Protein AF-A0A8J7Q054-F1 (afdb_monomer)

Solvent-accessible surface area (backbone atoms only — not comparable to full-atom values): 10022 Å² total; per-residue (Å²): 96,58,52,44,29,35,45,22,52,38,44,85,52,68,47,76,46,77,53,94,84,45,80,45,78,41,63,43,74,48,44,64,45,40,31,34,65,43,60,72,59,99,62,83,78,60,90,84,58,41,72,44,66,26,35,58,35,76,89,36,77,47,39,31,37,36,41,43,60,52,35,39,71,56,44,71,35,60,72,84,74,26,55,78,57,48,70,47,77,54,97,89,37,84,35,44,13,26,34,46,33,40,34,40,41,20,31,30,71,65,27,66,85,44,68,38,100,59,85,58,46,75,53,67,49,93,64,24,35,37,44,39,64,75,92,58,96,66,71,97,47,32,35,35,13,35,38,38,35,63,74,52,46,43,44,81,45,74,41,74,95,75,32,24,34,30,32,26,44,75,52,78,76,68,101,79,83,79,132

Foldseek 3Di:
DDWLEAFAFFAQAWDWDAALNDIFIDGGRWQKFKKAKAADDPDADDPPFFIDIATEEQVDDAQKEDEQCCCCVHRVHHQVSFDFLDWDADPNDIWTFTHIWMWTFHADHHHRPHTDPDGTDIFDHPSHYTYHYPPDDDPSHMYRYSVSCVRQQWDWDADVVSNTIIIGHPDDDDPDPDD

Structure (mmCIF, N/CA/C/O backbone):
data_AF-A0A8J7Q054-F1
#
_entry.id   AF-A0A8J7Q054-F1
#
loop_
_atom_site.group_PDB
_atom_site.id
_atom_site.type_symbol
_atom_site.label_atom_id
_atom_site.label_alt_id
_atom_site.label_comp_id
_atom_site.label_asym_id
_atom_site.label_entity_id
_atom_site.label_seq_id
_atom_site.pdbx_PDB_ins_code
_atom_site.Cartn_x
_atom_site.Cartn_y
_atom_site.Cartn_z
_atom_site.occupancy
_atom_site.B_iso_or_equiv
_atom_site.auth_seq_id
_atom_site.auth_comp_id
_atom_site.auth_asym_id
_atom_site.auth_atom_id
_atom_site.pdbx_PDB_model_num
ATOM 1 N N . MET A 1 1 ? -19.359 1.187 -6.093 1.00 76.81 1 MET A N 1
ATOM 2 C CA . MET A 1 1 ? -17.954 1.517 -6.425 1.00 76.81 1 MET A CA 1
ATOM 3 C C . MET A 1 1 ? -17.058 0.592 -5.623 1.00 76.81 1 MET A C 1
ATOM 5 O O . MET A 1 1 ? -17.384 0.395 -4.453 1.00 76.81 1 MET A O 1
ATOM 9 N N . PRO A 1 2 ? -16.015 -0.006 -6.220 1.00 85.81 2 PRO A N 1
ATOM 10 C CA . PRO A 1 2 ? -15.066 -0.837 -5.487 1.00 85.81 2 PRO A CA 1
ATOM 11 C C . PRO A 1 2 ? -14.531 -0.137 -4.233 1.00 85.81 2 PRO A C 1
ATOM 13 O O . PRO A 1 2 ? -14.074 1.006 -4.293 1.00 85.81 2 PRO A O 1
ATOM 16 N N . ARG A 1 3 ? -14.629 -0.825 -3.094 1.00 93.81 3 ARG A N 1
ATOM 17 C CA . ARG A 1 3 ? -14.007 -0.427 -1.829 1.00 93.81 3 ARG A CA 1
ATOM 18 C C . ARG A 1 3 ? -12.746 -1.257 -1.658 1.00 93.81 3 ARG A C 1
ATOM 20 O O . ARG A 1 3 ? -12.824 -2.482 -1.661 1.00 93.81 3 ARG A O 1
ATOM 27 N N . LEU A 1 4 ? -11.620 -0.569 -1.548 1.00 95.62 4 LEU A N 1
ATOM 28 C CA . LEU A 1 4 ? -10.307 -1.146 -1.280 1.00 95.62 4 LEU A CA 1
ATOM 29 C C . LEU A 1 4 ? -10.095 -1.269 0.230 1.00 95.62 4 LEU A C 1
ATOM 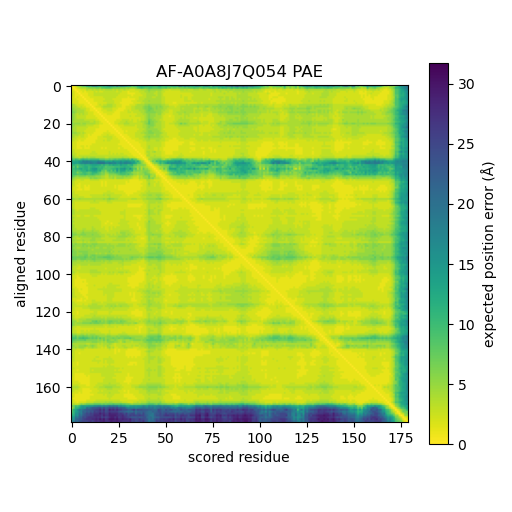31 O O . LEU A 1 4 ? -9.598 -2.276 0.707 1.00 95.62 4 LEU A O 1
ATOM 35 N N . LEU A 1 5 ? -10.553 -0.262 0.974 1.00 96.94 5 LEU A N 1
ATOM 36 C CA . LEU A 1 5 ? -10.745 -0.332 2.415 1.00 96.94 5 LEU A CA 1
ATOM 37 C C . LEU A 1 5 ? -12.220 -0.076 2.712 1.00 96.94 5 LEU A C 1
ATOM 39 O O . LEU A 1 5 ? -12.771 0.935 2.274 1.00 96.94 5 LEU A O 1
ATOM 43 N N . ASP A 1 6 ? -12.863 -0.982 3.433 1.00 97.19 6 ASP A N 1
ATOM 44 C CA . ASP A 1 6 ? -14.223 -0.858 3.940 1.00 97.19 6 ASP A CA 1
ATOM 45 C C . ASP A 1 6 ? -14.162 -0.835 5.462 1.00 97.19 6 ASP A C 1
ATOM 47 O O . ASP A 1 6 ? -13.944 -1.870 6.095 1.00 97.19 6 ASP A O 1
ATOM 51 N N . ARG A 1 7 ? -14.297 0.367 6.032 1.00 97.69 7 ARG A N 1
ATOM 52 C CA . ARG A 1 7 ? -14.301 0.582 7.486 1.00 97.69 7 ARG A CA 1
ATOM 53 C C . ARG A 1 7 ? -13.120 -0.102 8.186 1.00 97.69 7 ARG A C 1
ATOM 55 O O . ARG A 1 7 ? -13.279 -0.732 9.219 1.00 97.69 7 ARG A O 1
ATOM 62 N N . THR A 1 8 ? -11.927 -0.026 7.599 1.00 97.81 8 THR A N 1
ATOM 63 C CA . THR A 1 8 ? -10.715 -0.593 8.198 1.00 97.81 8 THR A CA 1
ATOM 64 C C . THR A 1 8 ? -10.431 0.105 9.529 1.00 97.81 8 THR A C 1
ATOM 66 O O . THR A 1 8 ? -10.366 1.339 9.542 1.00 97.81 8 THR A O 1
ATOM 69 N N . PRO A 1 9 ? -10.236 -0.640 10.630 1.00 97.56 9 PRO A N 1
ATOM 70 C CA . PRO A 1 9 ? -9.982 -0.046 11.936 1.00 97.56 9 PRO A CA 1
ATOM 71 C C . PRO A 1 9 ? -8.600 0.618 11.994 1.00 97.56 9 PRO A C 1
ATOM 73 O O . PRO A 1 9 ? -7.614 0.093 11.471 1.00 97.56 9 PRO A O 1
ATOM 76 N N . ILE A 1 10 ? -8.531 1.765 12.670 1.00 97.50 10 ILE A N 1
ATOM 77 C CA . ILE A 1 10 ? -7.316 2.536 12.936 1.00 97.50 10 ILE A CA 1
ATOM 78 C C . ILE A 1 10 ? -6.916 2.300 14.404 1.00 97.50 10 ILE A C 1
ATOM 80 O O . ILE A 1 10 ? -7.542 2.863 15.311 1.00 97.50 10 ILE A O 1
ATOM 84 N N . PRO A 1 11 ? -5.871 1.499 14.676 1.00 94.56 11 PRO A N 1
ATOM 85 C CA . PRO A 1 11 ? -5.532 1.084 16.034 1.00 94.56 11 PRO A CA 1
ATOM 86 C C . PRO A 1 11 ? -5.110 2.272 16.911 1.00 94.56 11 PRO A C 1
ATOM 88 O O . PRO A 1 11 ? -4.409 3.175 16.451 1.00 94.56 11 PRO A O 1
ATOM 91 N N . GLU A 1 12 ? -5.545 2.280 18.172 1.00 95.44 12 GLU A N 1
ATOM 92 C CA . GLU A 1 12 ? -5.171 3.289 19.184 1.00 95.44 12 GLU A CA 1
ATOM 93 C C . GLU A 1 12 ? -3.812 3.024 19.822 1.00 95.44 12 GLU A C 1
ATOM 95 O O . GLU A 1 12 ? -3.127 3.946 20.254 1.00 95.44 12 GLU A O 1
ATOM 100 N N . SER A 1 13 ? -3.409 1.760 19.856 1.00 96.50 13 SER A N 1
ATOM 101 C CA . SER A 1 13 ? -2.169 1.299 20.458 1.00 96.50 13 SER A CA 1
ATOM 102 C C . SER A 1 13 ? -1.261 0.662 19.409 1.00 96.50 13 SER A C 1
ATOM 104 O O . SER A 1 13 ? -1.669 0.356 18.282 1.00 96.50 13 SER A O 1
ATOM 106 N N . SER A 1 14 ? 0.013 0.473 19.761 1.00 95.38 14 SER A N 1
ATOM 107 C CA . SER A 1 14 ? 0.894 -0.325 18.914 1.00 95.38 14 SER A CA 1
ATOM 108 C C . SER A 1 14 ? 0.388 -1.759 18.839 1.00 95.38 14 SER A C 1
ATOM 110 O O . SER A 1 14 ? 0.015 -2.333 19.857 1.00 95.38 14 SER A O 1
ATOM 112 N N . SER A 1 15 ? 0.447 -2.346 17.652 1.00 95.06 15 SER A N 1
ATOM 113 C CA . SER A 1 15 ? 0.059 -3.737 17.410 1.00 95.06 15 SER A CA 1
ATOM 114 C C . SER A 1 15 ? 1.135 -4.443 16.592 1.00 95.06 15 SER A C 1
ATOM 116 O O . SER A 1 15 ? 2.154 -3.842 16.248 1.00 95.06 15 SER A O 1
ATOM 118 N N . GLU A 1 16 ? 0.932 -5.718 16.288 1.00 95.75 16 GLU A N 1
ATOM 119 C CA . GLU A 1 16 ? 1.826 -6.494 15.433 1.00 95.75 16 GLU A CA 1
ATOM 120 C C . GLU A 1 16 ? 1.079 -7.033 14.216 1.00 95.75 16 GLU A C 1
ATOM 122 O O . GLU A 1 16 ? -0.142 -7.215 14.236 1.00 95.75 16 GLU A O 1
ATOM 127 N N . ILE A 1 17 ? 1.841 -7.286 13.158 1.00 94.75 17 ILE A N 1
ATOM 128 C CA . ILE A 1 17 ? 1.429 -8.056 11.991 1.00 94.75 17 ILE A CA 1
ATOM 129 C C . ILE A 1 17 ? 2.549 -9.032 11.631 1.00 94.75 17 ILE A C 1
ATOM 131 O O . ILE A 1 17 ? 3.726 -8.724 11.821 1.00 94.75 17 ILE A O 1
ATOM 135 N N . VAL A 1 18 ? 2.187 -10.210 11.127 1.00 93.81 18 VAL A N 1
ATOM 136 C CA . VAL A 1 18 ? 3.152 -11.213 10.667 1.00 93.81 18 VAL A CA 1
ATOM 137 C C . VAL A 1 18 ? 3.169 -11.224 9.146 1.00 93.81 18 VAL A C 1
ATOM 139 O O . VAL A 1 18 ? 2.133 -11.424 8.514 1.00 93.81 18 VAL A O 1
ATOM 142 N N . VAL A 1 19 ? 4.346 -11.035 8.555 1.00 92.62 19 VAL A N 1
ATOM 143 C CA . VAL A 1 19 ? 4.556 -11.058 7.104 1.00 92.62 19 VAL A CA 1
ATOM 144 C C . VAL A 1 19 ? 5.650 -12.070 6.816 1.00 92.62 19 VAL A C 1
ATOM 146 O O . VAL A 1 19 ? 6.785 -11.873 7.225 1.00 92.62 19 VAL A O 1
ATOM 149 N N . ARG A 1 20 ? 5.323 -13.183 6.147 1.00 90.00 20 ARG A N 1
ATOM 150 C CA . ARG A 1 20 ? 6.309 -14.239 5.818 1.00 90.00 20 ARG A CA 1
ATOM 151 C C . ARG A 1 20 ? 7.116 -14.736 7.040 1.00 90.00 20 ARG A C 1
ATOM 153 O O . ARG A 1 20 ? 8.288 -15.061 6.919 1.00 90.00 20 ARG A O 1
ATOM 160 N N . GLY A 1 21 ? 6.491 -14.784 8.219 1.00 90.56 21 GLY A N 1
ATOM 161 C CA . GLY A 1 21 ? 7.145 -15.176 9.477 1.00 90.56 21 GLY A CA 1
ATOM 162 C C . GLY A 1 21 ? 7.883 -14.042 10.203 1.00 90.56 21 GLY A C 1
ATOM 163 O O . GLY A 1 21 ? 8.245 -14.205 11.364 1.00 90.56 21 GLY A O 1
ATOM 164 N N . GLU A 1 22 ? 8.045 -12.873 9.582 1.00 93.25 22 GLU A N 1
ATOM 165 C CA . GLU A 1 22 ? 8.582 -11.674 10.225 1.00 93.25 22 GLU A CA 1
ATOM 166 C C . GLU A 1 22 ? 7.488 -10.972 11.043 1.00 93.25 22 GLU A C 1
ATOM 168 O O . GLU A 1 22 ? 6.417 -10.655 10.519 1.00 93.25 22 GLU A O 1
ATOM 173 N N . ARG A 1 23 ? 7.751 -10.704 12.328 1.00 95.12 23 ARG A N 1
ATOM 174 C CA . ARG A 1 23 ? 6.861 -9.908 13.188 1.00 95.12 23 ARG A CA 1
ATOM 175 C C . ARG A 1 23 ? 7.190 -8.431 13.028 1.00 95.12 23 ARG A C 1
ATOM 177 O O . ARG A 1 23 ? 8.252 -7.970 13.441 1.00 95.12 23 ARG A O 1
ATOM 184 N N . VAL A 1 24 ? 6.253 -7.675 12.472 1.00 95.31 24 VAL A N 1
ATOM 185 C CA . VAL A 1 24 ? 6.397 -6.237 12.262 1.00 95.31 24 VAL A CA 1
ATOM 186 C C . VAL A 1 24 ? 5.515 -5.488 13.250 1.00 95.31 24 VAL A C 1
ATOM 188 O O . VAL A 1 24 ? 4.289 -5.587 13.223 1.00 95.31 24 VAL A O 1
ATOM 191 N N . ARG A 1 25 ? 6.139 -4.693 14.122 1.00 95.56 25 ARG A N 1
ATOM 192 C CA . ARG A 1 25 ? 5.412 -3.821 15.050 1.00 95.56 25 ARG A CA 1
ATOM 193 C C . ARG A 1 25 ? 4.905 -2.569 14.337 1.00 95.56 25 ARG A C 1
ATOM 195 O O . ARG A 1 25 ? 5.701 -1.774 13.827 1.00 95.56 25 ARG A O 1
ATOM 202 N N . LEU A 1 26 ? 3.594 -2.386 14.397 1.00 94.75 26 LEU A N 1
ATOM 203 C CA . LEU A 1 26 ? 2.831 -1.254 13.891 1.00 94.75 26 LEU A CA 1
ATOM 204 C C . LEU A 1 26 ? 2.707 -0.178 14.966 1.00 94.75 26 LEU A C 1
ATOM 206 O O . LEU A 1 26 ? 2.541 -0.477 16.153 1.00 94.75 26 LEU A O 1
ATOM 210 N N . ARG A 1 27 ? 2.780 1.087 14.554 1.00 95.75 27 ARG A N 1
ATOM 211 C CA . ARG A 1 27 ? 2.494 2.216 15.445 1.00 95.75 27 ARG A CA 1
ATOM 212 C C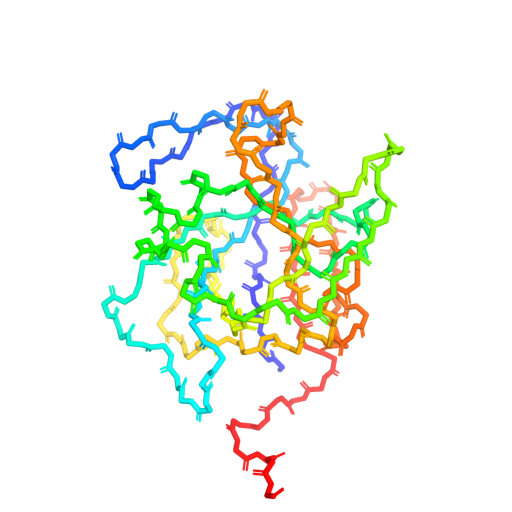 . ARG A 1 27 ? 0.981 2.440 15.508 1.00 95.75 27 ARG A C 1
ATOM 214 O O . ARG A 1 27 ? 0.240 2.012 14.623 1.00 95.75 27 ARG A O 1
ATOM 221 N N . ALA A 1 28 ? 0.533 3.121 16.556 1.00 96.50 28 ALA A N 1
ATOM 222 C CA . ALA A 1 28 ? -0.836 3.617 16.630 1.00 96.50 28 ALA A CA 1
ATOM 223 C C . ALA A 1 28 ? -1.141 4.574 15.462 1.00 96.50 28 ALA A C 1
ATOM 225 O O . ALA A 1 28 ? -0.229 5.159 14.873 1.00 96.50 28 ALA A O 1
ATOM 226 N N . ASN A 1 29 ? -2.427 4.771 15.167 1.00 96.75 29 ASN A N 1
ATOM 227 C CA . ASN A 1 29 ? -2.933 5.742 14.189 1.00 96.75 29 ASN A CA 1
ATOM 228 C C . ASN A 1 29 ? -2.501 5.501 12.729 1.00 96.75 29 ASN A C 1
ATOM 230 O O . ASN A 1 29 ? -2.595 6.408 11.906 1.00 96.75 29 ASN A O 1
ATOM 234 N N . GLN A 1 30 ? -2.052 4.292 12.383 1.00 96.94 30 GLN A N 1
ATOM 235 C CA . GLN A 1 30 ? -1.688 3.938 11.009 1.00 96.94 30 GLN A CA 1
ATOM 236 C C . GLN A 1 30 ? -2.853 3.245 10.298 1.00 96.94 30 GLN A C 1
ATOM 238 O O . GLN A 1 30 ? -3.388 2.253 10.794 1.00 96.94 30 GLN A O 1
ATOM 243 N N . ILE A 1 31 ? -3.221 3.744 9.117 1.00 98.12 31 ILE A N 1
ATOM 244 C CA . ILE A 1 31 ? -4.148 3.056 8.214 1.00 98.12 31 ILE A CA 1
ATOM 245 C C . ILE A 1 31 ? -3.336 2.025 7.434 1.00 98.12 31 ILE A C 1
ATOM 247 O O .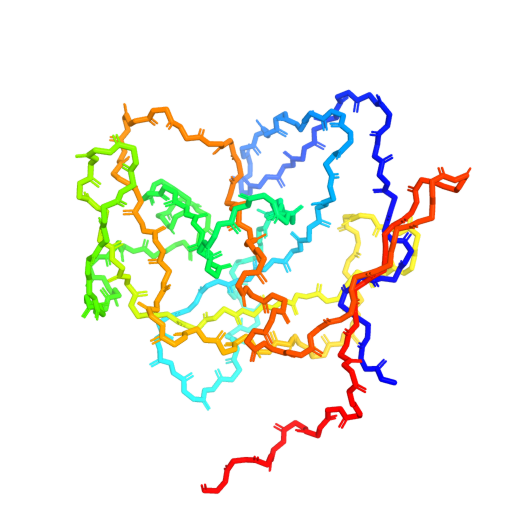 ILE A 1 31 ? -2.407 2.387 6.713 1.00 98.12 31 ILE A O 1
ATOM 251 N N . ILE A 1 32 ? -3.680 0.749 7.584 1.00 98.06 32 ILE A N 1
ATOM 252 C CA . ILE A 1 32 ? -2.992 -0.355 6.913 1.00 98.06 32 ILE A CA 1
ATOM 253 C C . ILE A 1 32 ? -3.858 -0.876 5.771 1.00 98.06 32 ILE A C 1
ATOM 255 O O . ILE A 1 32 ? -5.058 -1.082 5.938 1.00 98.06 32 ILE A O 1
ATOM 259 N N . LEU A 1 33 ? -3.233 -1.113 4.622 1.00 97.94 33 LEU A N 1
ATOM 260 C CA . LEU A 1 33 ? -3.825 -1.809 3.483 1.00 97.94 33 LEU A CA 1
ATOM 261 C C . LEU A 1 33 ? -2.915 -2.944 3.033 1.00 97.94 33 LEU A C 1
ATOM 263 O O . LEU A 1 33 ? -1.729 -2.953 3.349 1.00 97.94 33 LEU A O 1
ATOM 267 N N . TRP A 1 34 ? -3.464 -3.888 2.278 1.00 98.00 34 TRP A N 1
ATOM 268 C CA . TRP A 1 34 ? -2.710 -5.020 1.752 1.00 98.00 34 TRP A CA 1
ATOM 269 C C . TRP A 1 34 ? -2.497 -4.870 0.259 1.00 98.00 34 TRP A C 1
ATOM 271 O O . TRP A 1 34 ? -3.430 -4.558 -0.484 1.00 98.00 34 TRP A O 1
ATOM 281 N N . LEU A 1 35 ? -1.270 -5.122 -0.181 1.00 97.62 35 LEU A N 1
ATOM 282 C CA . LEU A 1 35 ? -0.911 -5.040 -1.584 1.00 97.62 35 LEU A CA 1
ATOM 283 C C . LEU A 1 35 ? 0.026 -6.168 -2.017 1.00 97.62 35 LEU A C 1
ATOM 285 O O . LEU A 1 35 ? 0.611 -6.872 -1.197 1.00 97.62 35 LEU A O 1
ATOM 289 N N . THR A 1 36 ? 0.169 -6.316 -3.328 1.00 96.75 36 THR A N 1
ATOM 290 C CA . THR A 1 36 ? 1.222 -7.103 -3.976 1.00 96.75 36 THR A CA 1
ATOM 291 C C . THR A 1 36 ? 1.915 -6.218 -5.004 1.00 96.75 36 THR A C 1
ATOM 293 O O . THR A 1 36 ? 1.278 -5.368 -5.632 1.00 96.75 36 THR A O 1
ATOM 296 N N . ILE A 1 37 ? 3.212 -6.443 -5.202 1.00 95.06 37 ILE A N 1
ATOM 297 C CA . ILE A 1 37 ? 3.997 -5.840 -6.280 1.00 95.06 37 ILE A CA 1
ATOM 298 C C . ILE A 1 37 ? 4.371 -6.941 -7.266 1.00 95.06 37 ILE A C 1
ATOM 300 O O . ILE A 1 37 ? 4.739 -8.042 -6.869 1.00 95.06 37 ILE A O 1
ATOM 304 N N . THR A 1 38 ? 4.274 -6.632 -8.550 1.00 93.12 38 THR A N 1
ATOM 305 C CA . THR A 1 38 ? 4.663 -7.514 -9.654 1.00 93.12 38 THR A CA 1
ATOM 306 C C . THR A 1 38 ? 5.506 -6.731 -10.660 1.00 93.12 38 THR A C 1
ATOM 308 O O . THR A 1 38 ? 5.369 -5.501 -10.727 1.00 93.12 38 THR A O 1
ATOM 311 N N . PRO A 1 39 ? 6.349 -7.400 -11.468 1.00 91.44 39 PRO A N 1
ATOM 312 C CA . PRO A 1 39 ? 6.905 -6.790 -12.671 1.00 91.44 39 PRO A CA 1
ATOM 313 C C . PRO A 1 39 ? 5.799 -6.163 -13.523 1.00 91.44 39 PRO A C 1
ATOM 315 O O . PRO A 1 39 ? 4.640 -6.576 -13.453 1.00 91.44 39 PRO A O 1
ATOM 318 N N . ARG A 1 40 ? 6.136 -5.136 -14.306 1.00 83.31 40 ARG A N 1
ATOM 319 C CA . ARG A 1 40 ? 5.159 -4.444 -15.153 1.00 83.31 40 ARG A CA 1
ATOM 320 C C . ARG A 1 40 ? 4.623 -5.404 -16.221 1.00 83.31 40 ARG A C 1
ATOM 322 O O . ARG A 1 40 ? 5.277 -5.636 -17.229 1.00 83.31 40 ARG A O 1
ATOM 329 N N . LEU A 1 41 ? 3.442 -5.957 -15.964 1.00 77.00 41 LEU A N 1
ATOM 330 C CA . LEU A 1 41 ? 2.729 -6.897 -16.823 1.00 77.00 41 LEU A CA 1
ATOM 331 C C . LEU A 1 41 ? 1.267 -6.459 -16.929 1.00 77.00 41 LEU A C 1
ATOM 333 O O . LEU A 1 41 ? 0.695 -5.960 -15.959 1.00 77.00 41 LEU A O 1
ATOM 337 N N . ASP A 1 42 ? 0.642 -6.706 -18.078 1.00 65.88 42 ASP A N 1
ATOM 338 C CA . ASP A 1 42 ? -0.781 -6.414 -18.314 1.00 65.88 42 ASP A CA 1
ATOM 339 C C . ASP A 1 42 ? -1.703 -7.574 -17.931 1.00 65.88 42 ASP A C 1
ATOM 341 O O . ASP A 1 42 ? -2.754 -7.794 -18.526 1.00 65.88 42 ASP A O 1
ATOM 345 N N . ARG A 1 43 ? -1.309 -8.345 -16.913 1.00 78.25 43 ARG A N 1
ATOM 346 C CA . ARG A 1 43 ? -2.079 -9.485 -16.410 1.00 78.25 43 ARG A CA 1
ATOM 347 C C . ARG A 1 43 ? -2.309 -9.355 -14.906 1.00 78.25 43 ARG A C 1
ATOM 349 O O . ARG A 1 43 ? -1.436 -8.819 -14.222 1.00 78.25 43 ARG A O 1
ATOM 356 N N . PRO A 1 44 ? -3.447 -9.856 -14.384 1.00 77.19 44 PRO A N 1
ATOM 357 C CA . PRO A 1 44 ? -3.678 -9.970 -12.948 1.00 77.19 44 PRO A CA 1
ATOM 358 C C . PRO A 1 44 ? -2.509 -10.668 -12.239 1.00 77.19 44 PRO A C 1
ATOM 360 O O . PRO A 1 44 ? -1.820 -11.489 -12.856 1.00 77.19 44 PRO A O 1
ATOM 363 N N . PRO A 1 45 ? -2.279 -10.375 -10.948 1.00 81.19 45 PRO A N 1
ATOM 364 C CA . PRO A 1 45 ? -1.200 -11.012 -10.219 1.00 81.19 45 PRO A CA 1
ATOM 365 C C . PRO A 1 45 ? -1.481 -12.513 -10.132 1.00 81.19 45 PRO A C 1
ATOM 367 O O . PRO A 1 45 ? -2.631 -12.931 -9.973 1.00 81.19 45 PRO A O 1
ATOM 370 N N . ASN A 1 46 ? -0.424 -13.324 -10.212 1.00 78.88 46 ASN A N 1
ATOM 371 C CA . ASN A 1 46 ? -0.517 -14.748 -9.901 1.00 78.88 46 ASN A CA 1
ATOM 372 C C . ASN A 1 46 ? -1.207 -14.901 -8.526 1.00 78.88 46 ASN A C 1
ATOM 374 O O . ASN A 1 46 ? -0.793 -14.211 -7.593 1.00 78.88 46 ASN A O 1
ATOM 378 N N . PRO A 1 47 ? -2.222 -15.769 -8.356 1.00 78.12 47 PRO A N 1
ATOM 379 C CA . PRO A 1 47 ? -2.839 -16.018 -7.051 1.00 78.12 47 PRO A CA 1
ATOM 380 C C . PRO A 1 47 ? -1.839 -16.384 -5.940 1.00 78.12 47 PRO A C 1
ATOM 382 O O . PRO A 1 47 ? -2.103 -16.106 -4.773 1.00 78.12 47 PRO A O 1
ATOM 385 N N . ALA A 1 48 ? -0.685 -16.957 -6.302 1.00 79.25 48 ALA A N 1
ATOM 386 C CA . ALA A 1 48 ? 0.425 -17.267 -5.400 1.00 79.25 48 ALA A CA 1
ATOM 387 C C . ALA A 1 48 ? 1.323 -16.060 -5.057 1.00 79.25 48 ALA A C 1
ATOM 389 O O . ALA A 1 48 ? 2.236 -16.182 -4.239 1.00 79.25 48 ALA A O 1
ATOM 390 N N . ALA A 1 49 ? 1.109 -14.901 -5.685 1.00 85.19 49 ALA A N 1
ATOM 391 C CA . ALA A 1 49 ? 1.882 -13.702 -5.410 1.00 85.19 49 ALA A CA 1
ATOM 392 C C . ALA A 1 49 ? 1.626 -13.226 -3.978 1.00 85.19 49 ALA A C 1
ATOM 394 O O . ALA A 1 49 ? 0.494 -13.180 -3.487 1.00 85.19 49 ALA A O 1
ATOM 395 N N . VAL A 1 50 ? 2.709 -12.876 -3.294 1.00 89.88 50 VAL A N 1
ATOM 396 C CA . VAL A 1 50 ? 2.651 -12.632 -1.857 1.00 89.88 50 VAL A CA 1
ATOM 397 C C . VAL A 1 50 ? 2.027 -11.275 -1.593 1.00 89.88 50 VAL A C 1
ATOM 399 O O . VAL A 1 50 ? 2.362 -10.264 -2.217 1.00 89.88 50 VAL A O 1
ATOM 402 N N . ARG A 1 51 ? 1.088 -11.272 -0.654 1.00 95.31 51 ARG A N 1
ATOM 403 C CA . ARG A 1 51 ? 0.412 -10.076 -0.168 1.00 95.31 51 ARG A CA 1
ATOM 404 C C . ARG A 1 51 ? 1.131 -9.610 1.082 1.00 95.31 51 ARG A C 1
ATOM 406 O O . ARG A 1 51 ? 1.453 -10.423 1.947 1.00 95.31 51 ARG A O 1
ATOM 413 N N . PHE A 1 52 ? 1.362 -8.315 1.189 1.00 97.19 52 PHE A N 1
ATOM 414 C CA . PHE A 1 52 ? 1.993 -7.723 2.357 1.00 97.19 52 PHE A CA 1
ATOM 415 C C . PHE A 1 52 ? 1.363 -6.368 2.695 1.00 97.19 52 PHE A C 1
ATOM 417 O O . PHE A 1 52 ? 0.786 -5.712 1.820 1.00 97.19 52 PHE A O 1
ATOM 424 N N . PRO A 1 53 ? 1.427 -5.961 3.971 1.00 97.75 53 PRO A N 1
ATOM 425 C CA . PRO A 1 53 ? 0.851 -4.711 4.429 1.00 97.75 53 PRO A CA 1
ATOM 426 C C . PRO A 1 53 ? 1.680 -3.502 3.983 1.00 97.75 53 PRO A C 1
ATOM 428 O O . PRO A 1 53 ? 2.909 -3.551 3.906 1.00 97.75 53 PRO A O 1
ATOM 431 N N . ALA A 1 54 ? 0.992 -2.390 3.764 1.00 98.38 54 ALA A N 1
ATOM 432 C CA . ALA A 1 54 ? 1.558 -1.068 3.555 1.00 98.38 54 ALA A CA 1
ATOM 433 C C . ALA A 1 54 ? 0.784 -0.034 4.382 1.00 98.38 54 ALA A C 1
ATOM 435 O O . ALA A 1 54 ? -0.410 -0.196 4.647 1.00 98.38 54 ALA A O 1
ATOM 436 N N . ILE A 1 55 ? 1.466 1.037 4.779 1.00 98.38 55 ILE A N 1
ATOM 437 C CA . ILE A 1 55 ? 0.853 2.200 5.423 1.00 98.38 55 ILE A CA 1
ATOM 438 C C . ILE A 1 55 ? 0.259 3.088 4.332 1.00 98.38 55 ILE A C 1
ATOM 440 O O . ILE A 1 55 ? 0.941 3.391 3.357 1.00 98.38 55 ILE A O 1
ATOM 444 N N . LEU A 1 56 ? -0.978 3.543 4.506 1.00 98.50 56 LEU A N 1
ATOM 445 C CA . LEU A 1 56 ? -1.530 4.650 3.732 1.00 98.50 56 LEU A CA 1
ATOM 446 C C . LEU A 1 56 ? -1.168 5.971 4.420 1.00 98.50 56 LEU A C 1
ATOM 448 O O . LEU A 1 56 ? -1.651 6.237 5.520 1.00 98.50 56 LEU A O 1
ATOM 452 N N . ASP A 1 57 ? -0.333 6.786 3.777 1.00 97.88 57 ASP A N 1
ATOM 453 C CA . ASP A 1 57 ? 0.173 8.044 4.335 1.00 97.88 57 ASP A CA 1
ATOM 454 C C . ASP A 1 57 ? -0.009 9.198 3.343 1.00 97.88 57 ASP A C 1
ATOM 456 O O . ASP A 1 57 ? 0.720 9.335 2.361 1.00 97.88 57 ASP A O 1
ATOM 460 N N . THR A 1 58 ? -0.976 10.074 3.612 1.00 97.31 58 THR A N 1
ATOM 461 C CA . THR A 1 58 ? -1.235 11.250 2.772 1.00 97.31 58 THR A CA 1
ATOM 462 C C . THR A 1 58 ? -0.154 12.329 2.883 1.00 97.31 58 THR A C 1
ATOM 464 O O . THR A 1 58 ? -0.169 13.270 2.096 1.00 97.31 58 THR A O 1
ATOM 467 N N . GLY A 1 59 ? 0.777 12.221 3.835 1.00 96.81 59 GLY A N 1
ATOM 468 C CA . GLY A 1 59 ? 1.966 13.070 3.920 1.00 96.81 59 GLY A CA 1
ATOM 469 C C . GLY A 1 59 ? 3.112 12.608 3.014 1.00 96.81 59 GLY A C 1
ATOM 470 O O . GLY A 1 59 ? 4.072 13.352 2.819 1.00 96.81 59 GLY A O 1
ATOM 471 N N . HIS A 1 60 ? 3.030 11.404 2.438 1.00 96.25 60 HIS A N 1
ATOM 472 C CA . HIS A 1 60 ? 4.051 10.870 1.543 1.00 96.25 60 HIS A CA 1
ATOM 473 C C . HIS A 1 60 ? 3.725 11.173 0.072 1.00 96.25 60 HIS A C 1
ATOM 475 O O . HIS A 1 60 ? 2.600 10.967 -0.382 1.00 96.25 60 HIS A O 1
ATOM 481 N N . THR A 1 61 ? 4.699 11.661 -0.699 1.00 93.75 61 THR A N 1
ATOM 482 C CA . THR A 1 61 ? 4.463 12.207 -2.051 1.00 93.75 61 THR A CA 1
ATOM 483 C C . THR A 1 61 ? 4.623 11.194 -3.184 1.00 93.75 61 THR A C 1
ATOM 485 O O . THR A 1 61 ? 4.142 11.451 -4.286 1.00 93.75 61 THR A O 1
ATOM 488 N N . HIS A 1 62 ? 5.255 10.041 -2.951 1.00 94.94 62 HIS A N 1
ATOM 489 C CA . HIS A 1 62 ? 5.367 8.979 -3.956 1.00 94.94 62 HIS A CA 1
ATOM 490 C C . HIS A 1 62 ? 4.110 8.106 -4.007 1.00 94.94 62 HIS A C 1
ATOM 492 O O . HIS A 1 62 ? 3.392 7.974 -3.019 1.00 94.94 62 HIS A O 1
ATOM 498 N N . THR A 1 63 ? 3.848 7.467 -5.151 1.00 96.75 63 THR A N 1
ATOM 499 C CA . THR A 1 63 ? 2.748 6.494 -5.277 1.00 96.75 63 THR A CA 1
ATOM 500 C C . THR A 1 63 ? 2.975 5.326 -4.322 1.00 96.75 63 THR A C 1
ATOM 502 O O . THR A 1 63 ? 2.114 5.007 -3.506 1.00 96.75 63 THR A O 1
ATOM 505 N N . LEU A 1 64 ? 4.172 4.743 -4.360 1.00 98.12 64 LEU A N 1
ATOM 506 C CA . LEU A 1 64 ? 4.624 3.742 -3.405 1.00 98.12 64 LEU A CA 1
ATOM 507 C C . LEU A 1 64 ? 6.101 3.971 -3.096 1.00 98.12 64 LEU A C 1
ATOM 509 O O . LEU A 1 64 ? 6.895 4.147 -4.019 1.00 98.12 64 LEU A O 1
ATOM 513 N N . ALA A 1 65 ? 6.457 3.900 -1.821 1.00 97.88 65 ALA A N 1
ATOM 514 C CA . ALA A 1 65 ? 7.830 3.824 -1.353 1.00 97.88 65 ALA A CA 1
ATOM 515 C C . ALA A 1 65 ? 8.051 2.551 -0.542 1.00 97.88 65 ALA A C 1
ATOM 517 O O . ALA A 1 65 ? 7.230 2.173 0.297 1.00 97.88 65 ALA A O 1
ATOM 518 N N . LEU A 1 66 ? 9.180 1.893 -0.765 1.00 97.88 66 LEU A N 1
ATOM 519 C CA . LEU A 1 66 ? 9.595 0.726 -0.002 1.00 97.88 66 LEU A CA 1
ATOM 520 C C . LEU A 1 66 ? 11.111 0.574 -0.006 1.00 97.88 66 LEU A C 1
ATOM 522 O O . LEU A 1 66 ? 11.798 1.106 -0.868 1.00 97.88 66 LEU A O 1
ATOM 526 N N . GLN A 1 67 ? 11.631 -0.190 0.946 1.00 96.88 67 GLN A N 1
ATOM 527 C CA . GLN A 1 67 ? 13.032 -0.581 0.958 1.00 96.88 67 GLN A CA 1
ATOM 528 C C . GLN A 1 67 ? 13.242 -1.862 0.140 1.00 96.88 67 GLN A C 1
ATOM 530 O O . GLN A 1 67 ? 12.338 -2.695 0.054 1.00 96.88 67 GLN A O 1
ATOM 535 N N . GLU A 1 68 ? 14.443 -2.058 -0.405 1.00 96.75 68 GLU A N 1
ATOM 536 C CA . GLU A 1 68 ? 14.840 -3.274 -1.133 1.00 96.75 68 GLU A CA 1
ATOM 537 C C . GLU A 1 68 ? 14.494 -4.558 -0.375 1.00 96.75 68 GLU A C 1
ATOM 539 O O . GLU A 1 68 ? 13.939 -5.484 -0.961 1.00 96.75 68 GLU A O 1
ATOM 544 N N . ARG A 1 69 ? 14.723 -4.597 0.944 1.00 95.75 69 ARG A N 1
ATOM 545 C CA . ARG A 1 69 ? 14.366 -5.757 1.773 1.00 95.75 69 ARG A CA 1
ATOM 546 C C . ARG A 1 69 ? 12.878 -6.120 1.701 1.00 95.75 69 ARG A C 1
ATOM 548 O O . ARG A 1 69 ? 12.553 -7.294 1.790 1.00 95.75 69 ARG A O 1
ATOM 555 N N . HIS A 1 70 ? 11.971 -5.151 1.530 1.00 96.62 70 HIS A N 1
ATOM 556 C CA . HIS A 1 70 ? 10.540 -5.441 1.393 1.00 96.62 70 HIS A CA 1
ATOM 557 C C . HIS A 1 70 ? 10.254 -6.084 0.025 1.00 96.62 70 HIS A C 1
ATOM 559 O O . HIS A 1 70 ? 9.446 -7.006 -0.060 1.00 96.62 70 HIS A O 1
ATOM 565 N N . LEU A 1 71 ? 10.939 -5.653 -1.044 1.00 95.19 71 LEU A N 1
ATOM 566 C CA . LEU A 1 71 ? 10.842 -6.321 -2.347 1.00 95.19 71 LEU A CA 1
ATOM 567 C C . LEU A 1 71 ? 11.354 -7.759 -2.263 1.00 95.19 71 LEU A C 1
ATOM 569 O O . LEU A 1 71 ? 10.636 -8.684 -2.638 1.00 95.19 71 LEU A O 1
ATOM 573 N N . VAL A 1 72 ? 12.555 -7.951 -1.721 1.00 95.44 72 VAL A N 1
ATOM 574 C CA . VAL A 1 72 ? 13.202 -9.266 -1.686 1.00 95.44 72 VAL A CA 1
ATOM 575 C C . VAL A 1 72 ? 12.463 -10.205 -0.736 1.00 95.44 72 VAL A C 1
ATOM 577 O O . VAL A 1 72 ? 11.983 -11.257 -1.151 1.00 95.44 72 VAL A O 1
ATOM 580 N N . ASN A 1 73 ? 12.297 -9.809 0.525 1.00 95.06 73 ASN A N 1
ATOM 581 C CA . ASN A 1 73 ? 11.815 -10.715 1.566 1.00 95.06 73 ASN A CA 1
ATOM 582 C C . ASN A 1 73 ? 10.296 -10.900 1.516 1.00 95.06 73 ASN A C 1
ATOM 584 O O . ASN A 1 73 ? 9.793 -11.967 1.872 1.00 95.06 73 ASN A O 1
ATOM 588 N N . TRP A 1 74 ? 9.543 -9.873 1.106 1.00 95.19 74 TRP A N 1
ATOM 589 C CA . TRP A 1 74 ? 8.079 -9.937 1.138 1.00 95.19 74 TRP A CA 1
ATOM 590 C C . TRP A 1 74 ? 7.495 -10.190 -0.242 1.00 95.19 74 TRP A C 1
ATOM 592 O O . TRP A 1 74 ? 6.689 -11.107 -0.379 1.00 95.19 74 TRP A O 1
ATOM 602 N N . ALA A 1 75 ? 7.927 -9.456 -1.271 1.00 93.06 75 ALA A N 1
ATOM 603 C CA . ALA A 1 75 ? 7.435 -9.670 -2.634 1.00 93.06 75 ALA A CA 1
ATOM 604 C C . ALA A 1 75 ? 8.131 -10.835 -3.364 1.00 93.06 75 ALA A C 1
ATOM 606 O O . ALA A 1 75 ? 7.596 -11.321 -4.358 1.00 93.06 75 ALA A O 1
ATOM 607 N N . GLY A 1 76 ? 9.290 -11.306 -2.884 1.00 93.38 76 GLY A N 1
ATOM 608 C CA . GLY A 1 76 ? 10.098 -12.304 -3.595 1.00 93.38 76 GLY A CA 1
ATOM 609 C C . GLY A 1 76 ? 10.722 -11.756 -4.882 1.00 93.38 76 GLY A C 1
ATOM 610 O O . GLY A 1 76 ? 10.974 -12.517 -5.812 1.00 93.38 76 GLY A O 1
ATOM 611 N N . LEU A 1 77 ? 10.914 -10.436 -4.964 1.00 93.00 77 LEU A N 1
ATOM 612 C CA . LEU A 1 77 ? 11.421 -9.743 -6.144 1.00 93.00 77 LEU A CA 1
ATOM 613 C C . LEU A 1 77 ? 12.778 -9.115 -5.851 1.00 93.00 77 LEU A C 1
ATOM 615 O O . LEU A 1 77 ? 12.931 -8.337 -4.911 1.00 93.00 77 LEU A O 1
ATOM 619 N N . TRP A 1 78 ? 13.748 -9.389 -6.714 1.00 94.75 78 TRP A N 1
ATOM 620 C CA . TRP A 1 78 ? 14.996 -8.637 -6.728 1.00 94.75 78 TRP A CA 1
ATOM 621 C C . TRP A 1 78 ? 14.756 -7.245 -7.324 1.00 94.75 78 TRP A C 1
ATOM 623 O O . TRP A 1 78 ? 14.036 -7.144 -8.321 1.00 94.75 78 TRP A O 1
ATOM 633 N N . PRO A 1 79 ? 15.351 -6.168 -6.773 1.00 93.38 79 PRO A N 1
ATOM 634 C CA . PRO A 1 79 ? 15.184 -4.818 -7.315 1.00 93.38 79 PRO A CA 1
ATOM 635 C C . PRO A 1 79 ? 15.493 -4.726 -8.814 1.00 93.38 79 PRO A C 1
ATOM 637 O O . PRO A 1 79 ? 14.786 -4.032 -9.539 1.00 93.38 79 PRO A O 1
ATOM 640 N N . ASP A 1 80 ? 16.493 -5.472 -9.288 1.00 93.50 80 ASP A N 1
ATOM 641 C CA . ASP A 1 80 ? 16.921 -5.476 -10.692 1.00 93.50 80 ASP A CA 1
ATOM 642 C C . ASP A 1 80 ? 15.992 -6.246 -11.633 1.00 93.50 80 ASP A C 1
ATOM 644 O O . ASP A 1 80 ? 16.049 -6.046 -12.843 1.00 93.50 80 ASP A O 1
ATOM 648 N N . ALA A 1 81 ? 15.061 -7.040 -11.096 1.00 92.25 81 ALA A N 1
ATOM 649 C CA . ALA A 1 81 ? 13.970 -7.607 -11.886 1.00 92.25 81 ALA A CA 1
ATOM 650 C C . ALA A 1 81 ? 12.925 -6.546 -12.289 1.00 92.25 81 ALA A C 1
ATOM 652 O O . ALA A 1 81 ? 12.058 -6.812 -13.122 1.00 92.25 81 ALA A O 1
ATOM 653 N N . LEU A 1 82 ? 12.983 -5.352 -11.689 1.00 94.62 82 LEU A N 1
ATOM 654 C CA . LEU A 1 82 ? 12.135 -4.218 -12.029 1.00 94.62 82 LEU A CA 1
ATOM 655 C C . LEU A 1 82 ? 12.958 -3.187 -12.824 1.00 94.62 82 LEU A C 1
ATOM 657 O O . LEU A 1 82 ? 13.962 -2.675 -12.311 1.00 94.62 82 LEU A O 1
ATOM 661 N N . PRO A 1 83 ? 12.547 -2.834 -14.058 1.00 95.69 83 PRO A N 1
ATOM 662 C CA . PRO A 1 83 ? 13.233 -1.812 -14.840 1.00 95.69 83 PRO A CA 1
ATOM 663 C C . PRO A 1 83 ? 13.287 -0.478 -14.096 1.00 95.69 83 PRO A C 1
ATOM 665 O O . PRO A 1 83 ? 12.346 -0.109 -13.393 1.00 95.69 83 PRO A O 1
ATOM 668 N N . VAL A 1 84 ? 14.368 0.276 -14.272 1.00 96.75 84 VAL A N 1
ATOM 669 C CA . VAL A 1 84 ? 14.439 1.654 -13.776 1.00 96.75 84 VAL A CA 1
ATOM 670 C C . VAL A 1 84 ? 13.480 2.518 -14.597 1.00 96.75 84 VAL A C 1
ATOM 672 O O . VAL A 1 84 ? 13.586 2.565 -15.819 1.00 96.75 84 VAL A O 1
ATOM 675 N N . SER A 1 85 ? 12.542 3.195 -13.934 1.00 96.31 85 SER A N 1
ATOM 676 C CA . SER A 1 85 ? 11.643 4.178 -14.557 1.00 96.31 85 SER A CA 1
ATOM 677 C C . SER A 1 85 ? 12.161 5.608 -14.426 1.00 96.31 85 SER A C 1
ATOM 679 O O . SER A 1 85 ? 11.766 6.476 -15.196 1.00 96.31 85 SER A O 1
ATOM 681 N N . GLY A 1 86 ? 13.045 5.862 -13.460 1.00 96.38 86 GLY A N 1
ATOM 682 C CA . GLY A 1 86 ? 13.616 7.180 -13.225 1.00 96.38 86 GLY A CA 1
ATOM 683 C C . GLY A 1 86 ? 14.346 7.270 -11.892 1.00 96.38 86 GLY A C 1
ATOM 684 O O . GLY A 1 86 ? 14.694 6.266 -11.267 1.00 96.38 86 GLY A O 1
ATOM 685 N N . ALA A 1 87 ? 14.583 8.497 -11.444 1.00 96.56 87 ALA A N 1
ATOM 686 C CA . ALA A 1 87 ? 15.121 8.777 -10.124 1.00 96.56 87 ALA A CA 1
ATOM 687 C C . ALA A 1 87 ? 14.587 10.115 -9.613 1.00 96.56 87 ALA A C 1
ATOM 689 O O . ALA A 1 87 ? 14.298 11.019 -10.393 1.00 96.56 87 ALA A O 1
ATOM 690 N N . VAL A 1 88 ? 14.505 10.244 -8.296 1.00 95.31 88 VAL A N 1
ATOM 691 C CA . VAL A 1 88 ? 14.051 11.454 -7.600 1.00 95.31 88 VAL A CA 1
ATOM 692 C C . VAL A 1 88 ? 15.018 11.806 -6.486 1.00 95.31 88 VAL A C 1
ATOM 694 O O . VAL A 1 88 ? 15.814 10.969 -6.050 1.00 95.31 88 VAL A O 1
ATOM 697 N N . ARG A 1 89 ? 14.956 13.053 -6.019 1.00 94.56 89 ARG A N 1
ATOM 698 C CA . ARG A 1 89 ? 15.671 13.478 -4.821 1.00 94.56 89 ARG A CA 1
ATOM 699 C C . ARG A 1 89 ? 14.697 13.535 -3.652 1.00 94.56 89 ARG A C 1
ATOM 701 O O . ARG A 1 89 ? 13.768 14.331 -3.677 1.00 94.56 89 ARG A O 1
ATOM 708 N N . ASP A 1 90 ? 14.941 12.721 -2.636 1.00 91.31 90 ASP A N 1
ATOM 709 C CA . ASP A 1 90 ? 14.179 12.714 -1.390 1.00 91.31 90 ASP A CA 1
ATOM 710 C C . ASP A 1 90 ? 15.141 12.881 -0.212 1.00 91.31 90 ASP A C 1
ATOM 712 O O . ASP A 1 90 ? 16.145 12.175 -0.115 1.00 91.31 90 ASP A O 1
ATOM 716 N N . ARG A 1 91 ? 14.881 13.879 0.642 1.00 89.44 91 ARG A N 1
ATOM 717 C CA . ARG A 1 91 ? 15.747 14.267 1.777 1.00 89.44 91 ARG A CA 1
ATOM 718 C C . ARG A 1 91 ? 17.233 14.355 1.404 1.00 89.44 91 ARG A C 1
ATOM 720 O O . ARG A 1 91 ? 18.110 13.850 2.096 1.00 89.44 91 ARG A O 1
ATOM 727 N N . GLY A 1 92 ? 17.514 14.962 0.252 1.00 89.88 92 GLY A N 1
ATOM 728 C CA . GLY A 1 92 ? 18.873 15.135 -0.263 1.00 89.88 92 GLY A CA 1
ATOM 729 C C . GLY A 1 92 ? 19.476 13.899 -0.940 1.00 89.88 92 GLY A C 1
ATOM 730 O O . GLY A 1 92 ? 20.482 14.055 -1.636 1.00 89.88 92 GLY A O 1
ATOM 731 N N . ARG A 1 93 ? 18.849 12.721 -0.833 1.00 91.06 93 ARG A N 1
ATOM 732 C CA . ARG A 1 93 ? 19.312 11.458 -1.415 1.00 91.06 93 ARG A CA 1
ATOM 733 C C . ARG A 1 93 ? 18.675 11.189 -2.774 1.00 91.06 93 ARG A C 1
ATOM 735 O O . ARG A 1 93 ? 17.489 11.426 -2.971 1.00 91.06 93 ARG A O 1
ATOM 742 N N . ARG A 1 94 ? 19.455 10.632 -3.703 1.00 94.44 94 ARG A N 1
ATOM 743 C CA . ARG A 1 94 ? 18.931 10.068 -4.952 1.00 94.44 94 ARG A CA 1
ATOM 744 C C . ARG A 1 94 ? 18.255 8.724 -4.668 1.00 94.44 94 ARG A C 1
ATOM 746 O O . ARG A 1 94 ? 18.911 7.802 -4.189 1.00 94.44 94 ARG A O 1
ATOM 753 N N . VAL A 1 95 ? 16.970 8.620 -4.984 1.00 95.75 95 VAL A N 1
ATOM 754 C CA . VAL A 1 95 ? 16.160 7.403 -4.854 1.00 95.75 95 VAL A CA 1
ATOM 755 C C . VAL A 1 95 ? 15.795 6.911 -6.249 1.00 95.75 95 VAL A C 1
ATOM 757 O O . VAL A 1 95 ? 15.382 7.703 -7.097 1.00 95.75 95 VAL A O 1
ATOM 760 N N . ILE A 1 96 ? 15.981 5.615 -6.500 1.00 97.31 96 ILE A N 1
ATOM 761 C CA . ILE A 1 96 ? 15.653 4.998 -7.787 1.00 97.31 96 ILE A CA 1
ATOM 762 C C . ILE A 1 96 ? 14.161 4.686 -7.825 1.00 97.31 96 ILE A C 1
ATOM 764 O O . ILE A 1 96 ? 13.614 4.093 -6.893 1.00 97.31 96 ILE A O 1
ATOM 768 N N . LEU A 1 97 ? 13.516 5.075 -8.920 1.00 97.56 97 LEU A N 1
ATOM 769 C CA . LEU A 1 97 ? 12.152 4.676 -9.220 1.00 97.56 97 LEU A CA 1
ATOM 770 C C . LEU A 1 97 ? 12.185 3.440 -10.120 1.00 97.56 97 LEU A C 1
ATOM 772 O O . LEU A 1 97 ? 12.919 3.396 -11.111 1.00 97.56 97 LEU A O 1
ATOM 776 N N . ARG A 1 98 ? 11.412 2.421 -9.751 1.00 97.19 98 ARG A N 1
ATOM 777 C CA . ARG A 1 98 ? 11.338 1.133 -10.446 1.00 97.19 98 ARG A CA 1
ATOM 778 C C . ARG A 1 98 ? 9.941 0.943 -11.035 1.00 97.19 98 ARG A C 1
ATOM 780 O O . ARG A 1 98 ? 8.935 1.111 -10.342 1.00 97.19 98 ARG A O 1
ATOM 787 N N . ALA A 1 99 ? 9.870 0.566 -12.307 1.00 95.94 99 ALA A N 1
ATOM 788 C CA . ALA A 1 99 ? 8.626 0.251 -12.994 1.00 95.94 99 ALA A CA 1
ATOM 789 C C . ALA A 1 99 ? 8.032 -1.052 -12.439 1.00 95.94 99 ALA A C 1
ATOM 791 O O . ALA A 1 99 ? 8.628 -2.121 -12.558 1.00 95.94 99 ALA A O 1
ATOM 792 N N . ALA A 1 100 ? 6.836 -0.969 -11.861 1.00 94.81 100 ALA A N 1
ATOM 793 C CA . ALA A 1 100 ? 6.144 -2.111 -11.279 1.00 94.81 100 ALA A CA 1
ATOM 794 C C . ALA A 1 100 ? 4.628 -1.975 -11.440 1.00 94.81 100 ALA A C 1
ATOM 796 O O . ALA A 1 100 ? 4.105 -0.872 -11.593 1.00 94.81 100 ALA A O 1
ATOM 797 N N . THR A 1 101 ? 3.917 -3.100 -11.374 1.00 95.06 101 THR A N 1
ATOM 798 C CA . THR A 1 101 ? 2.460 -3.103 -11.202 1.00 95.06 101 THR A CA 1
ATOM 799 C C . THR A 1 101 ? 2.122 -3.387 -9.743 1.00 95.06 101 THR A C 1
ATOM 801 O O . THR A 1 101 ? 2.601 -4.370 -9.172 1.00 95.06 101 THR A O 1
ATOM 804 N N . ILE A 1 102 ? 1.299 -2.520 -9.151 1.00 96.00 102 ILE A N 1
ATOM 805 C CA . ILE A 1 102 ? 0.869 -2.602 -7.753 1.00 96.00 102 ILE A CA 1
ATOM 806 C C . ILE A 1 102 ? -0.612 -2.968 -7.716 1.00 96.00 102 ILE A C 1
ATOM 808 O O . ILE A 1 102 ? -1.433 -2.350 -8.396 1.00 96.00 102 ILE A O 1
ATOM 812 N N . TRP A 1 103 ? -0.945 -3.952 -6.890 1.00 96.75 103 TRP A N 1
ATOM 813 C CA . TRP A 1 103 ? -2.295 -4.479 -6.722 1.00 96.75 103 TRP A CA 1
ATOM 814 C C . TRP A 1 103 ? -2.748 -4.280 -5.283 1.00 96.75 103 TRP A C 1
ATOM 816 O O . TRP A 1 103 ? -2.081 -4.780 -4.385 1.00 96.75 103 TRP A O 1
ATOM 826 N N . ILE A 1 104 ? -3.864 -3.585 -5.052 1.00 97.06 104 ILE A N 1
ATOM 827 C CA . ILE A 1 104 ? -4.457 -3.422 -3.717 1.00 97.06 104 ILE A CA 1
ATOM 828 C C . ILE A 1 104 ? -5.560 -4.458 -3.516 1.00 97.06 104 ILE A C 1
ATOM 830 O O . ILE A 1 104 ? -6.474 -4.570 -4.335 1.00 97.06 104 ILE A O 1
ATOM 834 N N . TYR A 1 105 ? -5.506 -5.174 -2.397 1.00 96.81 10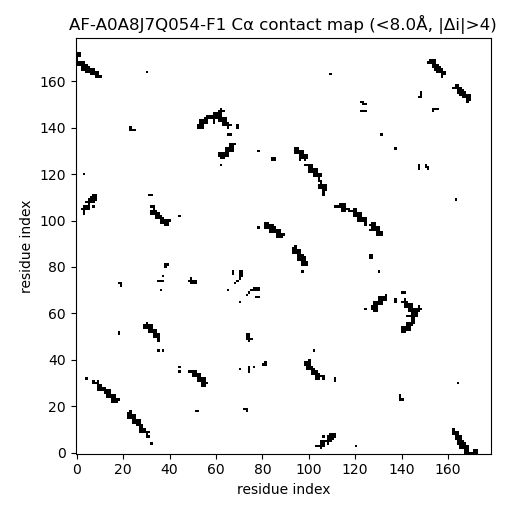5 TYR A N 1
ATOM 835 C CA . TYR A 1 105 ? -6.522 -6.145 -2.009 1.00 96.81 105 TYR A CA 1
ATOM 836 C C . TYR A 1 105 ? -7.543 -5.504 -1.086 1.00 96.81 105 TYR A C 1
ATOM 838 O O . TYR A 1 105 ? -7.192 -4.806 -0.134 1.00 96.81 105 TYR A O 1
ATOM 846 N N . ALA A 1 106 ? -8.814 -5.779 -1.363 1.00 97.31 106 ALA A N 1
ATOM 847 C CA . ALA A 1 106 ? -9.888 -5.314 -0.513 1.00 97.31 106 ALA A CA 1
ATOM 848 C C . ALA A 1 106 ? -9.874 -6.053 0.830 1.00 97.31 106 ALA A C 1
ATOM 850 O O . ALA A 1 106 ? -9.757 -7.279 0.857 1.00 97.31 106 ALA A O 1
ATOM 851 N N . ASN A 1 107 ? -10.058 -5.339 1.937 1.00 97.88 107 ASN A N 1
ATOM 852 C CA . ASN A 1 107 ? -10.319 -5.968 3.230 1.00 97.88 107 ASN A CA 1
ATOM 853 C C . ASN A 1 107 ? -11.775 -6.475 3.330 1.00 97.88 107 ASN A C 1
ATOM 855 O O . ASN A 1 107 ? -12.667 -6.059 2.576 1.00 97.88 107 ASN A O 1
ATOM 859 N N . GLN A 1 108 ? -12.019 -7.367 4.291 1.00 97.75 108 GLN A N 1
ATOM 860 C CA . GLN A 1 108 ? -13.357 -7.591 4.836 1.00 97.75 108 GLN A CA 1
ATOM 861 C C . GLN A 1 108 ? -13.766 -6.364 5.664 1.00 97.75 108 GLN A C 1
ATOM 863 O O . GLN A 1 108 ? -12.903 -5.798 6.341 1.00 97.75 108 GLN A O 1
ATOM 868 N N . PRO A 1 109 ? -15.046 -5.946 5.638 1.00 97.50 109 PRO A N 1
ATOM 869 C CA . PRO A 1 109 ? -15.491 -4.796 6.411 1.00 97.50 109 PRO A CA 1
ATOM 870 C C . PRO A 1 109 ? -15.105 -4.906 7.886 1.00 97.50 109 PRO A C 1
ATOM 872 O O . PRO A 1 109 ? -15.162 -6.000 8.443 1.00 97.50 109 PRO A O 1
ATOM 875 N N . GLU A 1 110 ? -14.699 -3.789 8.495 1.00 96.81 110 GLU A N 1
ATOM 876 C CA . GLU A 1 110 ? -14.316 -3.719 9.922 1.00 96.81 110 GLU A CA 1
ATOM 877 C C . GLU A 1 110 ? -13.078 -4.559 10.290 1.00 96.81 110 GLU A C 1
ATOM 879 O O . GLU A 1 110 ? -12.669 -4.618 11.448 1.00 96.81 110 GLU A O 1
ATOM 884 N N . SER A 1 111 ? -12.409 -5.166 9.304 1.00 96.88 111 SER A N 1
ATOM 885 C CA . SER A 1 111 ? -11.187 -5.937 9.504 1.00 96.88 111 SE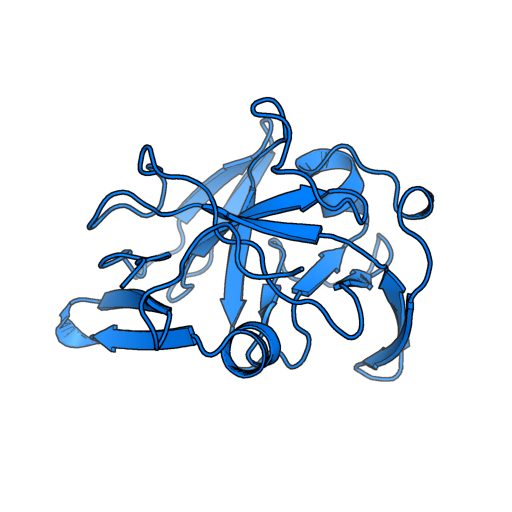R A CA 1
ATOM 886 C C . SER A 1 111 ? -9.985 -5.266 8.855 1.00 96.88 111 SER A C 1
ATOM 888 O O . SER A 1 111 ? -10.057 -4.787 7.727 1.00 96.88 111 SER A O 1
ATOM 890 N N . ARG A 1 112 ? -8.847 -5.262 9.549 1.00 95.88 112 ARG A N 1
ATOM 891 C CA . ARG A 1 112 ? -7.553 -4.861 8.978 1.00 95.88 112 ARG A CA 1
ATOM 892 C C . ARG A 1 112 ? -6.865 -6.013 8.243 1.00 95.88 112 ARG A C 1
ATOM 894 O O . ARG A 1 112 ? -6.280 -5.805 7.186 1.00 95.88 112 ARG A O 1
ATOM 901 N N . ASP A 1 113 ? -6.935 -7.214 8.812 1.00 96.00 113 ASP A N 1
ATOM 902 C CA . ASP A 1 113 ? -6.070 -8.339 8.427 1.00 96.00 113 ASP A CA 1
ATOM 903 C C . ASP A 1 113 ? -6.783 -9.398 7.581 1.00 96.00 113 ASP A C 1
ATOM 905 O O . ASP A 1 113 ? -6.133 -10.241 6.967 1.00 96.00 113 ASP A O 1
ATOM 909 N N . ARG A 1 114 ? -8.120 -9.366 7.515 1.00 96.50 114 ARG A N 1
ATOM 910 C CA . ARG A 1 114 ? -8.887 -10.279 6.664 1.00 96.50 114 ARG A CA 1
ATOM 911 C C . ARG A 1 114 ? -9.152 -9.638 5.313 1.00 96.50 114 ARG A C 1
ATOM 913 O O . ARG A 1 114 ? -9.669 -8.525 5.239 1.00 96.50 114 ARG A O 1
ATOM 920 N N . LEU A 1 115 ? -8.844 -10.368 4.248 1.00 95.94 115 LEU A N 1
ATOM 921 C CA . LEU A 1 115 ? -9.076 -9.939 2.872 1.00 95.94 115 LEU A CA 1
ATOM 922 C C . LEU A 1 115 ? -10.427 -10.450 2.373 1.00 95.94 115 LEU A C 1
ATOM 924 O O . LEU A 1 115 ? -10.850 -11.559 2.701 1.00 95.94 115 LEU A O 1
ATOM 928 N N . ALA A 1 116 ? -11.121 -9.620 1.605 1.00 95.44 116 ALA A N 1
ATOM 929 C CA . ALA A 1 116 ? -12.339 -10.013 0.920 1.00 95.44 116 ALA A CA 1
ATOM 930 C C . ALA A 1 116 ? -12.001 -10.848 -0.320 1.00 95.44 116 ALA A C 1
ATOM 932 O O . ALA A 1 116 ? -10.992 -10.602 -0.984 1.00 95.44 116 ALA A O 1
ATOM 933 N N . ASP A 1 117 ? -12.888 -11.778 -0.666 1.00 93.12 117 ASP A N 1
ATOM 934 C CA . ASP A 1 117 ? -12.792 -12.561 -1.896 1.00 93.12 117 ASP A CA 1
ATOM 935 C C . ASP A 1 117 ? -13.285 -11.736 -3.094 1.00 93.12 117 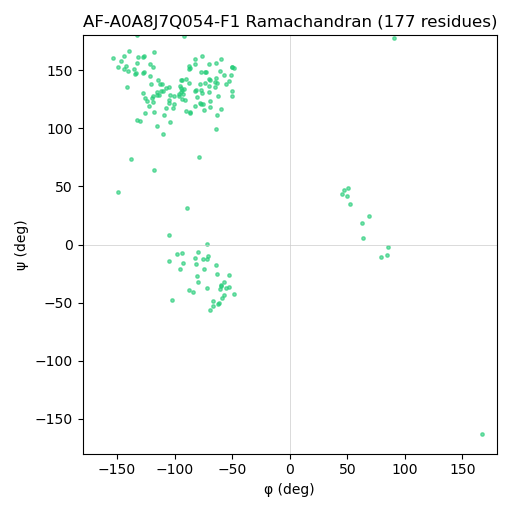ASP A C 1
ATOM 937 O O . ASP A 1 117 ? -14.431 -11.817 -3.533 1.00 93.12 117 ASP A O 1
ATOM 941 N N . ARG A 1 118 ? -12.445 -10.793 -3.527 1.00 90.81 118 ARG A N 1
ATOM 942 C CA . ARG A 1 118 ? -12.712 -9.879 -4.641 1.00 90.81 118 ARG A CA 1
ATOM 943 C C . ARG A 1 118 ? -11.440 -9.679 -5.465 1.00 90.81 118 ARG A C 1
ATOM 945 O O . ARG A 1 118 ? -10.351 -9.679 -4.885 1.00 90.81 118 ARG A O 1
ATOM 952 N N . PRO A 1 119 ? -11.554 -9.433 -6.784 1.00 91.75 119 PRO A N 1
ATOM 953 C CA . PRO A 1 119 ? -10.399 -9.091 -7.604 1.00 91.75 119 PRO A CA 1
ATOM 954 C C . PRO A 1 119 ? -9.645 -7.876 -7.038 1.00 91.75 119 PRO A C 1
ATOM 956 O O . PRO A 1 119 ? -10.290 -6.909 -6.610 1.00 91.75 119 PRO A O 1
ATOM 959 N N . PRO A 1 120 ? -8.299 -7.896 -7.027 1.00 94.38 120 PRO A N 1
ATOM 960 C CA . PRO A 1 120 ? -7.521 -6.761 -6.561 1.00 94.38 120 PRO A CA 1
ATOM 961 C C . PRO A 1 120 ? -7.619 -5.584 -7.535 1.00 94.38 120 PRO A C 1
ATOM 963 O O . PRO A 1 120 ? -7.843 -5.743 -8.734 1.00 94.38 120 PRO A O 1
ATOM 966 N N . PHE A 1 121 ? -7.403 -4.384 -7.013 1.00 94.25 121 PHE A N 1
ATOM 967 C CA . PHE A 1 121 ? -7.393 -3.152 -7.791 1.00 94.25 121 PHE A CA 1
ATOM 968 C C . PHE A 1 121 ? -5.984 -2.837 -8.293 1.00 94.25 121 PHE A C 1
ATOM 970 O O . PHE A 1 121 ? -5.059 -2.720 -7.486 1.00 94.25 121 PHE A O 1
ATOM 977 N N . ARG A 1 122 ? -5.820 -2.666 -9.610 1.00 94.81 122 ARG A N 1
ATOM 978 C CA . ARG A 1 122 ? -4.549 -2.249 -10.221 1.00 94.81 122 ARG A CA 1
ATOM 979 C C . ARG A 1 122 ? -4.352 -0.749 -10.018 1.00 94.81 122 ARG A C 1
ATOM 981 O O . ARG A 1 122 ? -5.159 0.041 -10.503 1.00 94.81 122 ARG A O 1
ATOM 988 N N . LEU A 1 123 ? -3.270 -0.353 -9.354 1.00 94.69 123 LEU A N 1
ATOM 989 C CA . LEU A 1 123 ? -2.857 1.048 -9.326 1.00 94.69 123 LEU A CA 1
ATOM 990 C C . LEU A 1 123 ? -2.162 1.428 -10.636 1.00 94.69 123 LEU A C 1
ATOM 992 O O . LEU A 1 123 ? -1.297 0.707 -11.134 1.00 94.69 123 LEU A O 1
ATOM 996 N N . ARG A 1 124 ? -2.484 2.617 -11.136 1.00 93.50 124 ARG A N 1
ATOM 997 C CA . ARG A 1 124 ? -1.645 3.413 -12.027 1.00 93.50 124 ARG A CA 1
ATOM 998 C C . ARG A 1 124 ? -0.454 3.932 -11.226 1.00 93.50 124 ARG A C 1
ATOM 1000 O O . ARG A 1 124 ? -0.630 4.439 -10.117 1.00 93.50 124 ARG A O 1
ATOM 1007 N N . VAL A 1 125 ? 0.741 3.753 -11.786 1.00 93.12 125 VAL A N 1
ATOM 1008 C CA . VAL A 1 125 ? 2.028 4.087 -11.161 1.00 93.12 125 VAL A CA 1
ATOM 1009 C C . VAL A 1 125 ? 2.919 4.744 -12.216 1.00 93.12 125 VAL A C 1
ATOM 1011 O O . VAL A 1 125 ? 3.824 4.116 -12.761 1.00 93.12 125 VAL A O 1
ATOM 1014 N N . SER A 1 126 ? 2.614 5.995 -12.555 1.00 89.44 126 SER A N 1
ATOM 1015 C CA . SER A 1 126 ? 3.180 6.708 -13.712 1.00 89.44 126 SER A CA 1
ATOM 1016 C C . SER A 1 126 ? 4.706 6.812 -13.650 1.00 89.44 126 SER A C 1
ATOM 1018 O O . SER A 1 126 ? 5.398 6.518 -14.620 1.00 89.44 126 SER A O 1
ATOM 1020 N N . GLU A 1 127 ? 5.228 7.190 -12.482 1.00 92.62 127 GLU A N 1
ATOM 1021 C CA . GLU A 1 127 ? 6.661 7.427 -12.265 1.00 92.62 127 GLU A CA 1
ATOM 1022 C C . GLU A 1 127 ? 7.408 6.189 -11.736 1.00 92.62 127 GLU A C 1
ATOM 1024 O O . GLU A 1 127 ? 8.635 6.179 -11.673 1.00 92.62 127 GLU A O 1
ATOM 1029 N N . GLY A 1 128 ? 6.692 5.116 -11.389 1.00 95.06 128 GLY A N 1
ATOM 1030 C CA . GLY A 1 128 ? 7.236 3.931 -10.720 1.00 95.06 128 GLY A CA 1
ATOM 1031 C C . GLY A 1 128 ? 7.194 3.998 -9.187 1.00 95.06 128 GLY A C 1
ATOM 1032 O O . GLY A 1 128 ? 6.730 4.969 -8.586 1.00 95.06 128 GLY A O 1
ATOM 1033 N N . ALA A 1 129 ? 7.646 2.918 -8.551 1.00 97.19 129 ALA A N 1
ATOM 1034 C CA . ALA A 1 129 ? 7.761 2.805 -7.100 1.00 97.19 129 ALA A CA 1
ATOM 1035 C C . ALA A 1 129 ? 9.156 3.246 -6.639 1.00 97.19 129 ALA A C 1
ATOM 1037 O O . ALA A 1 129 ? 10.161 2.824 -7.212 1.00 97.19 129 ALA A O 1
ATOM 1038 N N . ALA A 1 130 ? 9.222 4.065 -5.593 1.00 97.44 130 ALA A N 1
ATOM 1039 C CA . ALA A 1 130 ? 10.471 4.496 -4.984 1.00 97.44 130 ALA A CA 1
ATOM 1040 C C . ALA A 1 130 ? 11.081 3.352 -4.165 1.00 97.44 130 ALA A C 1
ATOM 1042 O O . ALA A 1 130 ? 10.495 2.906 -3.176 1.00 97.44 130 ALA A O 1
ATOM 1043 N N . VAL A 1 131 ? 12.257 2.878 -4.579 1.00 97.38 131 VAL A N 1
ATOM 1044 C CA . VAL A 1 131 ? 12.967 1.781 -3.915 1.00 97.38 131 VAL A CA 1
ATOM 1045 C C . VAL A 1 131 ? 14.199 2.329 -3.209 1.00 97.38 131 VAL A C 1
ATOM 1047 O O . VAL A 1 131 ? 15.157 2.780 -3.838 1.00 97.38 131 VAL A O 1
ATOM 1050 N N . TYR A 1 132 ? 14.155 2.304 -1.882 1.00 96.94 132 TYR A N 1
ATOM 1051 C CA . TYR A 1 132 ? 15.234 2.761 -1.016 1.00 96.94 132 TYR A CA 1
ATOM 1052 C C . TYR A 1 132 ? 16.215 1.614 -0.770 1.00 96.94 132 TYR A C 1
ATOM 1054 O O . TYR A 1 132 ? 15.772 0.490 -0.516 1.00 96.94 132 TYR A O 1
ATOM 1062 N N . PRO A 1 133 ? 17.530 1.880 -0.783 1.00 93.69 133 PRO A N 1
ATOM 1063 C CA . PRO A 1 133 ? 18.518 0.845 -0.535 1.00 93.69 133 PRO A CA 1
ATOM 1064 C C . PRO A 1 133 ? 18.399 0.282 0.882 1.00 93.69 133 PRO A C 1
ATOM 1066 O O .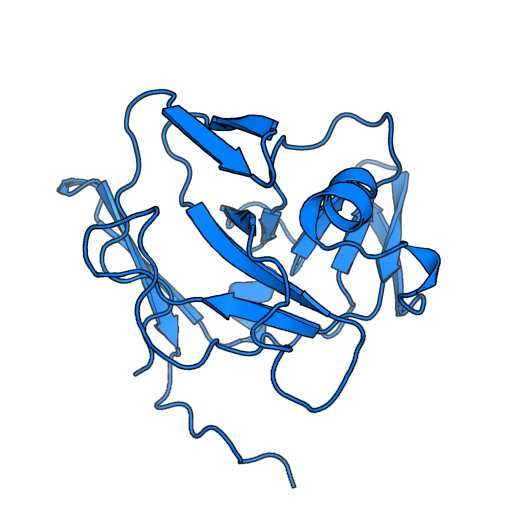 PRO A 1 133 ? 17.898 0.933 1.806 1.00 93.69 133 PRO A O 1
ATOM 1069 N N . SER A 1 134 ? 18.878 -0.938 1.078 1.00 90.44 134 SER A N 1
ATOM 1070 C CA . SER A 1 134 ? 19.003 -1.503 2.425 1.00 90.44 134 SER A CA 1
ATOM 1071 C C . SER A 1 134 ? 19.938 -0.652 3.307 1.00 90.44 134 SER A C 1
ATOM 1073 O O . SER A 1 134 ? 20.847 0.014 2.817 1.00 90.44 134 SER A O 1
ATOM 1075 N N . GLY A 1 135 ? 19.694 -0.630 4.621 1.00 86.62 135 GLY A N 1
ATOM 1076 C CA . GLY A 1 135 ? 20.555 0.065 5.592 1.00 86.62 135 GLY A CA 1
ATOM 1077 C C . GLY A 1 135 ? 20.274 1.557 5.802 1.00 86.62 135 GLY A C 1
ATOM 1078 O O . GLY A 1 135 ? 20.897 2.164 6.667 1.00 86.62 135 GLY A O 1
ATOM 1079 N N . VAL A 1 136 ? 19.322 2.160 5.080 1.00 89.69 136 VAL A N 1
ATOM 1080 C CA . VAL A 1 136 ? 18.771 3.469 5.478 1.00 89.69 136 VAL A CA 1
ATOM 1081 C C . VAL A 1 136 ? 17.616 3.329 6.447 1.00 89.69 136 VAL A C 1
ATOM 1083 O O . VAL A 1 136 ? 16.845 2.370 6.370 1.00 89.69 136 VAL A O 1
ATOM 1086 N N . GLU A 1 137 ? 17.461 4.347 7.294 1.00 89.94 137 GLU A N 1
ATOM 1087 C CA . GLU A 1 137 ? 16.242 4.537 8.062 1.00 89.94 137 GLU A CA 1
ATOM 1088 C C . GLU A 1 137 ? 15.054 4.698 7.106 1.00 89.94 137 GLU A C 1
ATOM 1090 O O . GLU A 1 137 ? 14.982 5.623 6.295 1.00 89.94 137 GLU A O 1
ATOM 1095 N N . PHE A 1 138 ? 14.128 3.753 7.195 1.00 92.06 138 PHE A N 1
ATOM 1096 C CA . PHE A 1 138 ? 12.913 3.704 6.402 1.00 92.06 138 PHE A CA 1
ATOM 1097 C C . PHE A 1 138 ? 11.786 3.145 7.285 1.00 92.06 138 PHE A C 1
ATOM 1099 O O . PHE A 1 138 ? 12.064 2.370 8.212 1.00 92.06 138 PHE A O 1
ATOM 1106 N N . PRO A 1 139 ? 10.513 3.515 7.051 1.00 89.50 139 PRO A N 1
ATOM 1107 C CA . PRO A 1 139 ? 9.396 2.909 7.758 1.00 89.50 139 PRO A CA 1
ATOM 1108 C C . PRO A 1 139 ? 9.434 1.378 7.709 1.00 89.50 139 PRO A C 1
ATOM 1110 O O . PRO A 1 139 ? 9.830 0.760 6.725 1.00 89.50 139 PRO A O 1
ATOM 1113 N N . ARG A 1 140 ? 8.985 0.738 8.792 1.00 94.00 140 ARG A N 1
ATOM 1114 C CA . ARG A 1 140 ? 8.981 -0.732 8.889 1.00 94.00 140 ARG A CA 1
ATOM 1115 C C . ARG A 1 140 ? 8.060 -1.404 7.876 1.00 94.00 140 ARG A C 1
ATOM 1117 O O . ARG A 1 140 ? 8.195 -2.596 7.665 1.00 94.00 140 ARG A O 1
ATOM 1124 N N . LEU A 1 141 ? 7.134 -0.647 7.298 1.00 97.25 141 LEU A N 1
ATOM 1125 C CA . LEU A 1 141 ? 6.257 -1.069 6.220 1.00 97.25 141 LEU A CA 1
ATOM 1126 C C . LEU A 1 141 ? 6.507 -0.195 4.983 1.00 97.25 141 LEU A C 1
ATOM 1128 O O . LEU A 1 141 ? 6.864 0.974 5.135 1.00 97.25 141 LEU A O 1
ATOM 1132 N N . PRO A 1 142 ? 6.253 -0.708 3.770 1.00 98.06 142 PRO A N 1
ATOM 1133 C CA . PRO A 1 142 ? 6.008 0.112 2.591 1.00 98.06 142 PRO A CA 1
ATOM 1134 C C . PRO A 1 142 ? 4.977 1.214 2.858 1.00 98.06 142 PRO A C 1
ATOM 1136 O O . PRO A 1 142 ? 4.079 1.053 3.688 1.00 98.06 142 PRO A O 1
ATOM 1139 N N . VAL A 1 143 ? 5.083 2.315 2.121 1.00 98.38 143 VAL A N 1
ATOM 1140 C CA . VAL A 1 143 ? 4.214 3.486 2.252 1.00 98.38 143 VAL A CA 1
ATOM 1141 C C . VAL A 1 143 ? 3.533 3.769 0.921 1.00 98.38 143 VAL A C 1
ATOM 1143 O O . VAL A 1 143 ? 4.203 4.042 -0.073 1.00 98.38 143 VAL A O 1
ATOM 1146 N N . LEU A 1 144 ? 2.203 3.715 0.904 1.00 98.50 144 LEU A N 1
ATOM 1147 C CA . LEU A 1 144 ? 1.374 4.189 -0.194 1.00 98.50 144 LEU A CA 1
ATOM 1148 C C . LEU A 1 144 ? 1.036 5.663 0.052 1.00 98.50 144 LEU A C 1
ATOM 1150 O O . LEU A 1 144 ? 0.361 5.987 1.031 1.00 98.50 144 LEU A O 1
ATOM 1154 N N . GLY A 1 145 ? 1.527 6.548 -0.812 1.00 97.88 145 GLY A N 1
ATOM 1155 C CA . GLY A 1 145 ? 1.422 7.989 -0.601 1.00 97.88 145 GLY A CA 1
ATOM 1156 C C . GLY A 1 145 ? 0.191 8.645 -1.223 1.00 97.88 145 GLY A C 1
ATOM 1157 O O . GLY A 1 145 ? -0.614 8.018 -1.917 1.00 97.88 145 GLY A O 1
ATOM 1158 N N . LEU A 1 146 ? 0.077 9.960 -1.028 1.00 97.44 146 LEU A N 1
ATOM 1159 C CA . LEU A 1 146 ? -0.987 10.803 -1.578 1.00 97.44 146 LEU A CA 1
ATOM 1160 C C . LEU A 1 146 ? -1.095 10.697 -3.100 1.00 97.44 146 LEU A C 1
ATOM 1162 O O . LEU A 1 146 ? -2.199 10.682 -3.643 1.00 97.44 146 LEU A O 1
ATOM 1166 N N . ARG A 1 147 ? 0.037 10.581 -3.801 1.00 96.56 147 ARG A N 1
ATOM 1167 C CA . ARG A 1 147 ? 0.041 10.456 -5.261 1.00 96.56 147 ARG A CA 1
ATOM 1168 C C . ARG A 1 147 ? -0.737 9.228 -5.734 1.00 96.56 147 ARG A C 1
ATOM 1170 O O . ARG A 1 147 ? -1.469 9.335 -6.711 1.00 96.56 147 ARG A O 1
ATOM 1177 N N . ALA A 1 148 ? -0.690 8.113 -4.999 1.00 97.25 148 ALA A N 1
ATOM 1178 C CA . ALA A 1 148 ? -1.497 6.941 -5.329 1.00 97.25 148 ALA A CA 1
ATOM 1179 C C . ALA A 1 148 ? -2.995 7.242 -5.292 1.00 97.25 148 ALA A C 1
ATOM 1181 O O . ALA A 1 148 ? -3.730 6.754 -6.145 1.00 97.25 148 ALA A O 1
ATOM 1182 N N . ILE A 1 149 ? -3.447 8.058 -4.336 1.00 96.94 149 ILE A N 1
ATOM 1183 C CA . ILE A 1 149 ? -4.850 8.468 -4.224 1.00 96.94 149 ILE A CA 1
ATOM 1184 C C . ILE A 1 149 ? -5.236 9.345 -5.418 1.00 96.94 149 ILE A C 1
ATOM 1186 O O . ILE A 1 149 ? -6.251 9.082 -6.064 1.00 96.94 149 ILE A O 1
ATOM 1190 N N . VAL A 1 150 ? -4.414 10.351 -5.728 1.00 96.50 150 VAL A N 1
ATOM 1191 C CA . VAL A 1 150 ? -4.690 11.335 -6.784 1.00 96.50 150 VAL A CA 1
ATOM 1192 C C . VAL A 1 150 ? -4.676 10.690 -8.173 1.00 96.50 150 VAL A C 1
ATOM 1194 O O . VAL A 1 150 ? -5.667 10.784 -8.894 1.00 96.50 150 VAL A O 1
ATOM 1197 N N . GLU A 1 151 ? -3.609 9.970 -8.533 1.00 95.69 151 GLU A N 1
ATOM 1198 C CA . GLU A 1 151 ? -3.444 9.356 -9.865 1.00 95.69 151 GLU A CA 1
ATOM 1199 C C . GLU A 1 151 ? -4.510 8.294 -10.177 1.00 95.69 151 GLU A C 1
ATOM 1201 O O . GLU A 1 151 ? -4.825 8.032 -11.340 1.00 95.69 151 GLU A O 1
ATOM 1206 N N . ASN A 1 152 ? -5.077 7.679 -9.138 1.00 95.50 152 ASN A N 1
ATOM 1207 C CA . ASN A 1 152 ? -6.059 6.605 -9.263 1.00 95.50 152 ASN A CA 1
ATOM 1208 C C . ASN A 1 152 ? -7.493 7.053 -8.964 1.00 95.50 152 ASN A C 1
ATOM 1210 O O . ASN A 1 152 ? -8.388 6.208 -8.888 1.00 95.50 152 ASN A O 1
ATOM 1214 N N . ALA A 1 153 ? -7.719 8.362 -8.791 1.00 95.88 153 ALA A N 1
ATOM 1215 C CA . ALA A 1 153 ? -9.016 8.933 -8.431 1.00 95.88 153 ALA A CA 1
ATOM 1216 C C . ALA A 1 153 ? -9.676 8.177 -7.259 1.00 95.88 153 ALA A C 1
ATOM 1218 O O . ALA A 1 153 ? -10.849 7.783 -7.314 1.00 95.88 153 ALA A O 1
ATOM 1219 N N . LEU A 1 154 ? -8.893 7.911 -6.212 1.00 96.62 154 LEU A N 1
ATOM 1220 C CA . LEU A 1 154 ? -9.376 7.269 -4.997 1.00 96.62 154 LEU A CA 1
ATOM 1221 C C . LEU A 1 154 ? -9.937 8.317 -4.036 1.00 96.62 154 LEU A C 1
ATOM 1223 O O . LEU A 1 154 ? -9.518 9.470 -4.007 1.00 96.62 154 LEU A O 1
ATOM 1227 N N . ILE A 1 155 ? -10.890 7.893 -3.217 1.00 97.50 155 ILE A N 1
ATOM 1228 C CA . ILE A 1 155 ? -11.509 8.701 -2.174 1.00 97.50 155 ILE A CA 1
ATOM 1229 C C . ILE A 1 155 ? -11.198 8.036 -0.844 1.00 97.50 155 ILE A C 1
ATOM 1231 O O . ILE A 1 155 ? -11.680 6.931 -0.577 1.00 97.50 155 ILE A O 1
ATOM 1235 N N . LEU A 1 156 ? -10.411 8.729 -0.023 1.00 98.06 156 LEU A N 1
ATOM 1236 C CA . LEU A 1 156 ? -10.152 8.377 1.365 1.00 98.06 156 LEU A CA 1
ATOM 1237 C C . LEU A 1 156 ? -11.145 9.117 2.267 1.00 98.06 156 LEU A C 1
ATOM 1239 O O . LEU A 1 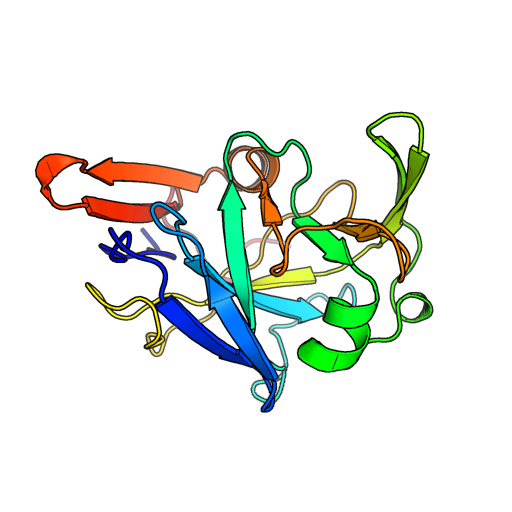156 ? -11.251 10.339 2.223 1.00 98.06 156 LEU A O 1
ATOM 1243 N N . LYS A 1 157 ? -11.865 8.371 3.102 1.00 98.12 157 LYS A N 1
ATOM 1244 C CA . LYS A 1 157 ? -12.703 8.895 4.181 1.00 98.12 157 LYS A CA 1
ATOM 1245 C C . LYS A 1 157 ? -12.183 8.352 5.503 1.00 98.12 157 LYS A C 1
ATOM 1247 O O . LYS A 1 157 ? -12.088 7.137 5.656 1.00 98.12 157 LYS A O 1
ATOM 1252 N N . VAL A 1 158 ? -11.924 9.240 6.456 1.00 98.25 158 VAL A N 1
ATOM 1253 C CA . VAL A 1 158 ? -11.574 8.886 7.836 1.00 98.25 158 VAL A CA 1
ATOM 1254 C C . VAL A 1 158 ? -12.703 9.345 8.752 1.00 98.25 158 VAL A C 1
ATOM 1256 O O . VAL A 1 158 ? -13.141 10.491 8.675 1.00 98.25 158 VAL A O 1
ATOM 1259 N N . VAL A 1 159 ? -13.206 8.446 9.595 1.00 98.19 159 VAL A N 1
ATOM 1260 C CA . VAL A 1 159 ? -14.244 8.743 10.590 1.00 98.19 159 VAL A CA 1
ATOM 1261 C C . VAL A 1 159 ? -13.603 8.678 11.968 1.00 98.19 159 VAL A C 1
ATOM 1263 O O . VAL A 1 159 ? -13.496 7.600 12.542 1.00 98.19 159 VAL A O 1
ATOM 1266 N N . GLY A 1 160 ? -13.178 9.830 12.496 1.00 97.00 160 GLY A N 1
ATOM 1267 C CA . GLY A 1 160 ? -12.434 9.910 13.760 1.00 97.00 160 GLY A CA 1
ATOM 1268 C C . GLY A 1 160 ? -13.174 9.295 14.950 1.00 97.00 160 GLY A C 1
ATOM 1269 O O . GLY A 1 160 ? -12.586 8.505 15.676 1.00 97.00 160 GLY A O 1
ATOM 1270 N N . LEU A 1 161 ? -14.481 9.560 15.080 1.00 97.12 161 LEU A N 1
ATOM 1271 C CA . LEU A 1 161 ? -15.311 9.033 16.175 1.00 97.12 161 LEU A CA 1
ATOM 1272 C C . LEU A 1 161 ? -15.350 7.497 16.223 1.00 97.12 161 LEU A C 1
ATOM 1274 O O . LEU A 1 161 ? -15.420 6.918 17.298 1.00 97.12 161 LEU A O 1
ATOM 1278 N N . ARG A 1 162 ? -15.310 6.840 15.058 1.00 97.12 162 ARG A N 1
ATOM 1279 C CA . ARG A 1 162 ? -15.298 5.370 14.948 1.00 97.12 162 ARG A CA 1
ATOM 1280 C C . ARG A 1 162 ? -13.899 4.801 14.757 1.00 97.12 162 ARG A C 1
ATOM 1282 O O . ARG A 1 162 ? -13.730 3.592 14.769 1.00 97.12 162 ARG A O 1
ATOM 1289 N N . ARG A 1 163 ? -12.909 5.670 14.543 1.00 97.50 163 ARG A N 1
ATOM 1290 C CA . ARG A 1 163 ? -11.536 5.312 14.183 1.00 97.50 163 ARG A CA 1
ATOM 1291 C C . ARG A 1 163 ? -11.465 4.352 13.002 1.00 97.50 163 ARG A C 1
ATOM 1293 O O . ARG A 1 163 ? -10.759 3.351 13.029 1.00 97.50 163 ARG A O 1
ATOM 1300 N N . GLU A 1 164 ? -12.184 4.685 11.941 1.00 98.12 164 GLU A N 1
ATOM 1301 C CA . GLU A 1 164 ? -12.265 3.860 10.737 1.00 98.12 164 GLU A CA 1
ATOM 1302 C C . GLU A 1 164 ? -11.801 4.632 9.504 1.00 98.12 164 GLU A C 1
ATOM 1304 O O . GLU A 1 164 ? -12.077 5.827 9.356 1.00 98.12 164 GLU A O 1
ATOM 1309 N N . ALA A 1 165 ? -11.161 3.923 8.577 1.00 98.31 165 ALA A N 1
ATOM 1310 C CA . ALA A 1 165 ? -10.824 4.417 7.251 1.00 98.31 165 ALA A CA 1
ATOM 1311 C C . ALA A 1 165 ? -11.590 3.655 6.163 1.00 98.31 165 ALA A C 1
ATOM 1313 O O . ALA A 1 165 ? -11.787 2.444 6.222 1.00 98.31 165 ALA A O 1
ATOM 1314 N N . THR A 1 166 ? -12.017 4.370 5.129 1.00 98.38 166 THR A N 1
ATOM 1315 C CA . THR A 1 166 ? -12.578 3.799 3.901 1.00 98.38 166 THR A CA 1
ATOM 1316 C C . THR A 1 166 ? -11.836 4.383 2.712 1.00 98.38 166 THR A C 1
ATOM 1318 O O . THR A 1 166 ? -11.714 5.599 2.600 1.00 98.38 166 THR A O 1
ATOM 1321 N N . LEU A 1 167 ? -11.386 3.521 1.807 1.00 98.12 167 LEU A N 1
ATOM 1322 C CA . LEU A 1 167 ? -10.714 3.881 0.564 1.00 98.12 167 LEU A CA 1
ATOM 1323 C C . LEU A 1 167 ? -11.491 3.240 -0.578 1.00 98.12 167 LEU A C 1
ATOM 1325 O O . LEU A 1 167 ? -11.709 2.029 -0.588 1.00 98.12 167 LEU A O 1
ATOM 1329 N N . ARG A 1 168 ? -11.940 4.039 -1.538 1.00 96.50 168 ARG A N 1
ATOM 1330 C CA . ARG A 1 168 ? -12.764 3.563 -2.656 1.00 96.50 168 ARG A CA 1
ATOM 1331 C C . ARG A 1 168 ? -12.426 4.293 -3.940 1.00 96.50 168 ARG A C 1
ATOM 1333 O O . ARG A 1 168 ? -11.898 5.396 -3.895 1.00 96.50 168 ARG A O 1
ATOM 1340 N N . THR A 1 169 ? -12.810 3.729 -5.073 1.00 93.62 169 THR A N 1
ATOM 1341 C CA . THR A 1 169 ? -12.725 4.440 -6.352 1.00 93.62 169 THR A CA 1
ATOM 1342 C C . THR A 1 169 ? -13.800 5.532 -6.442 1.00 93.62 169 THR A C 1
ATOM 1344 O O . THR A 1 169 ? -14.901 5.385 -5.896 1.00 93.62 169 THR A O 1
ATOM 1347 N N . ALA A 1 170 ? -13.504 6.628 -7.148 1.00 85.44 170 ALA A N 1
ATOM 1348 C CA . ALA A 1 170 ? -14.461 7.709 -7.404 1.00 85.44 170 ALA A CA 1
ATOM 1349 C C . ALA A 1 170 ? -15.531 7.358 -8.451 1.00 85.44 170 ALA A C 1
ATOM 1351 O O . ALA A 1 170 ? -16.592 7.976 -8.465 1.00 85.44 170 ALA A O 1
ATOM 1352 N N . ARG A 1 171 ? -15.283 6.369 -9.320 1.00 76.69 171 ARG A N 1
ATOM 1353 C CA . ARG A 1 171 ? -16.229 5.877 -10.341 1.00 76.69 171 ARG A CA 1
ATOM 1354 C C . ARG A 1 171 ? -16.413 4.361 -10.239 1.00 76.69 171 ARG A C 1
ATOM 1356 O O . ARG A 1 171 ? -15.616 3.674 -9.595 1.00 76.69 171 ARG A O 1
ATOM 1363 N N . ARG A 1 172 ? -17.484 3.817 -10.834 1.00 61.97 172 ARG A N 1
ATOM 1364 C CA . ARG A 1 172 ? -17.653 2.360 -11.003 1.00 61.97 172 ARG A CA 1
ATOM 1365 C C . ARG A 1 172 ? -16.511 1.889 -11.916 1.00 61.97 172 ARG A C 1
ATOM 1367 O O . ARG A 1 172 ? -16.450 2.303 -13.064 1.00 61.97 172 ARG A O 1
ATOM 1374 N N . TRP A 1 173 ? -15.569 1.126 -11.370 1.00 53.41 173 TRP A N 1
ATOM 1375 C CA . TRP A 1 173 ? -14.447 0.571 -12.127 1.00 53.41 173 TRP A CA 1
ATOM 1376 C C . TRP A 1 173 ? -14.961 -0.618 -12.949 1.00 53.41 173 TRP A C 1
ATOM 1378 O O . TRP A 1 173 ? -15.654 -1.468 -12.385 1.00 53.41 173 TRP A O 1
ATOM 1388 N N . TRP A 1 174 ? -14.664 -0.656 -14.249 1.00 50.62 174 TRP A N 1
ATOM 1389 C CA . TRP A 1 174 ? -14.915 -1.810 -15.119 1.00 50.62 174 TRP A CA 1
ATOM 1390 C C . TRP A 1 174 ? -13.572 -2.507 -15.368 1.00 50.62 174 TRP A C 1
ATOM 1392 O O . TRP A 1 174 ? -12.622 -1.818 -15.731 1.00 50.62 174 TRP A O 1
ATOM 1402 N N . PRO A 1 175 ? -13.451 -3.829 -15.165 1.00 50.38 175 PRO A N 1
ATOM 1403 C CA . PRO A 1 175 ? -12.143 -4.487 -15.124 1.00 50.38 175 PRO A CA 1
ATOM 1404 C C . PRO A 1 175 ? -11.409 -4.618 -16.476 1.00 50.38 175 PRO A C 1
ATOM 1406 O O . PRO A 1 175 ? -10.306 -5.150 -16.478 1.00 50.38 175 PRO A O 1
ATOM 1409 N N . PHE A 1 176 ? -11.961 -4.136 -17.601 1.00 49.59 176 PHE A N 1
ATOM 1410 C CA . PHE A 1 176 ? -11.418 -4.390 -18.951 1.00 49.59 176 PHE A CA 1
ATOM 1411 C C . PHE A 1 176 ? -11.660 -3.251 -19.958 1.00 49.59 176 PHE A C 1
ATOM 1413 O O . PHE A 1 176 ? -12.105 -3.499 -21.073 1.00 49.59 176 PHE A O 1
ATOM 1420 N N . ALA A 1 177 ? -11.427 -1.996 -19.579 1.00 40.25 177 ALA A N 1
ATOM 1421 C CA . ALA A 1 177 ? -11.511 -0.878 -20.523 1.00 40.25 177 ALA A CA 1
ATOM 1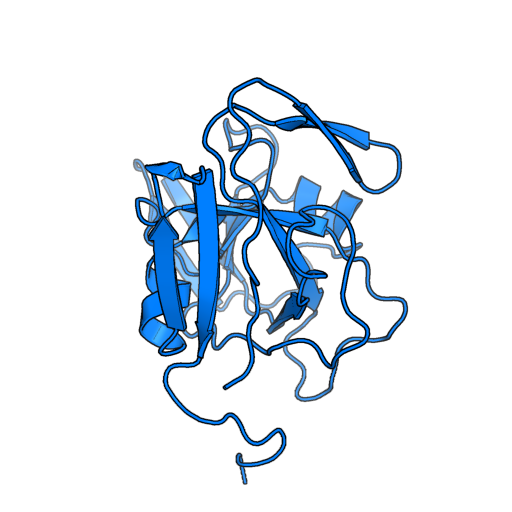422 C C . ALA A 1 177 ? -10.156 -0.180 -20.654 1.00 40.25 177 ALA A C 1
ATOM 1424 O O . ALA A 1 177 ? -10.028 0.973 -20.270 1.00 40.25 177 ALA A O 1
ATOM 1425 N N . ASP A 1 178 ? -9.169 -0.909 -21.164 1.00 41.06 178 ASP A N 1
ATOM 1426 C CA . ASP A 1 178 ? -8.048 -0.342 -21.910 1.00 41.06 178 ASP A CA 1
ATOM 1427 C C . ASP A 1 178 ? -7.926 -1.226 -23.163 1.00 41.06 178 ASP A C 1
ATOM 1429 O O . ASP A 1 178 ? -7.614 -2.416 -23.061 1.00 41.06 178 ASP A O 1
ATOM 1433 N N . GLY A 1 179 ? -8.336 -0.667 -24.304 1.00 35.62 179 GLY A N 1
ATOM 1434 C CA . GLY A 1 179 ? -8.040 -1.178 -25.643 1.00 35.62 179 GLY A CA 1
ATOM 1435 C C . GLY A 1 179 ? -6.801 -0.501 -26.203 1.00 35.62 179 GLY A C 1
ATOM 1436 O O . GLY A 1 179 ? -6.416 0.556 -25.650 1.00 35.62 179 GLY A O 1
#

Radius of gyration: 15.5 Å; Cα contacts (8 Å, |Δi|>4): 408; chains: 1; bounding box: 38×32×46 Å

pLDDT: mean 92.12, std 10.98, range [35.62, 98.5]

Secondary structure (DSSP, 8-state):
--EEEEEEE--SS-EEEEETTEEEEEPTT-EEEEEEEEES-SSPPPTTSPPEEEEEETT--SSEEEEHHHIIIII---GGGS-EEEEEEETTEEEEEE-EEEEEEPBPTT-SSPBPSSPPEEEP-SS-EEEEPTTS---SS-EEEHHHHHHTTEEEEEEGGGTEEEEEESS---TT---

Mean predicted aligned error: 4.51 Å

Sequence (179 aa):
MPRLLDRTPIPESSSEIVVRGERVRLRANQIILWLTITPRLDRPPNPAAVRFPAILDTGHTHTLALQERHLVNWAGLWPDALPVSGAVRDRGRRVILRAATIWIYANQPESRDRLADRPPFRLRVSEGAAVYPSGVEFPRLPVLGLRAIVENALILKVVGLRREATLRTARRWWPFADG

Nearest PDB structures (foldseek):
  1yx9-assembly1_A  TM=4.859E-01  e=2.947E-02  Sus scrofa
  4pep-assembly1_A  TM=4.570E-01  e=5.945E-02  Sus scrofa
  1whr-assembly1_A  TM=4.906E-01  e=6.394E+00  Homo sapiens
  5csa-assembly1_A  TM=1.113E-01  e=7.620E+00  Saccharomyces cerevisiae S288C